Protein AF-A0A2G3DRX6-F1 (afdb_monomer)

Secondary structure (DSSP, 8-state):
-----------------------------------------------------SS-HHHHT--PPPP-SS----HHHHHHHHHHHSSPPTTSEEEGGGGGG-TTHHHHHIIIIISBTT---HHHHHHHHHTTTEE-HHHHHHHHHHHHS-----SS-EEGGG-B--SSEEEEEEEEEEE--SSSSEEEEEEEEEEE--TT-SS----SEEEEEEEEEEE-TT-TTTTEEEEEEEEEE---PPP---SEEEEEEEEEEEETTTTEEEEEEEEESSSTT-GGG--SEEEEE-TT-THHHHHHHHHHHHT--EEEEEEE--TT--SS-SEEEEEEEEEPP-

Foldseek 3Di:
DDDDDDDDDDDDDDDDDDDDDDDDDDDDDDDDDDDDDDDDDDPPPDPDDPPPDPDPLVVLVFDFFQDDQDDDQDPLLQLLVQLVQADDDPQQKDFLVCLQVDPCVLVSCCQREQQEPVGYADSQVVCVVVPVQKAFQRRSQQQVCLAAVDGDGDDTIHRSVNHDYDAWGKHFPDKDWPDDGSPDQKTKMWTWMATARDPDCPDDDHGLWIWGKIWIWGAARRRSSNRIYTGMIGIDTPRDWDAFPFDKFKKKFFFDDADLVQLKTKGAPIAGDDPSGHSSLEDRMAIERCVVPSCQVVVQVVCVVVVQGMKMFIFTRDPVAGTSHNYTYTDHIGRDDD

Sequence (338 aa):
MKKKMVAVLLLSSMVFAGCAKEEEAPAEVEPVVETTEDTKEEAKQEEEKEEEALFDYDALGVSPVEYGDEFEMGENLKAGLTNLIYPNYDDGKWDNSKLADDDSWKDSFISSYLQNSWFSFDYMNQVGENSDGIMSKEQVEYAQYSLTGTYIEFDDGVDLSQASSGFGIGEIDSYTVDKYDKEDDTVEITVKYSKYEEIAASEPGDPDHAFDVKVVLKKDPYSCFDGYNVVSLEKTETTKSLEADGKTHYVYGDILDYDLDKNYIQLEYPFGDDYTNGNAYFDHFLTIDCSDNPGLIDEAKALQESGVWQIKVGFKFDSSVKVPFETIKGISVEEADR

Nearest PDB structures (foldseek):
  4leh-assembly1_C  TM=5.604E-01  e=2.927E-01  [Clostridium] scindens ATCC 35704
  4l8p-assembly1_A  TM=5.701E-01  e=8.171E-01  Peptacetobacter hiranonis DSM 13275
  6iqt-assembly2_C  TM=4.030E-01  e=3.959E-01  Helicobacter pylori 26695

Structure (mmCIF, N/CA/C/O backbone):
data_AF-A0A2G3DRX6-F1
#
_entry.id   AF-A0A2G3DRX6-F1
#
loop_
_atom_site.group_PDB
_atom_site.id
_atom_site.type_symbol
_atom_site.label_atom_id
_atom_site.label_alt_id
_atom_site.label_comp_id
_atom_site.label_asym_id
_atom_site.label_entity_id
_atom_site.label_seq_id
_atom_site.pdbx_PDB_ins_code
_atom_site.Cartn_x
_atom_site.Cartn_y
_atom_site.Cartn_z
_atom_site.occupancy
_atom_site.B_iso_or_equiv
_atom_site.auth_seq_id
_atom_site.auth_comp_id
_atom_site.auth_asym_id
_atom_site.auth_atom_id
_atom_site.pdbx_PDB_model_num
ATOM 1 N N . MET A 1 1 ? -50.572 30.168 -4.197 1.00 35.72 1 MET A N 1
ATOM 2 C CA . MET A 1 1 ? -51.019 30.984 -5.357 1.00 35.72 1 MET A CA 1
ATOM 3 C C . MET A 1 1 ? -50.148 30.661 -6.572 1.00 35.72 1 MET A C 1
ATOM 5 O O . MET A 1 1 ? -49.004 30.305 -6.366 1.00 35.72 1 MET A O 1
ATOM 9 N N . LYS A 1 2 ? -50.687 30.828 -7.793 1.00 32.88 2 LYS A N 1
ATOM 10 C CA . LYS A 1 2 ? -49.996 30.902 -9.106 1.00 32.88 2 LYS A CA 1
ATOM 11 C C . LYS A 1 2 ? -48.969 29.807 -9.477 1.00 32.88 2 LYS A C 1
ATOM 13 O O . LYS A 1 2 ? -47.780 29.928 -9.221 1.00 32.88 2 LYS A O 1
ATOM 18 N N . LYS A 1 3 ? -49.446 28.841 -10.275 1.00 35.69 3 LYS A N 1
ATOM 19 C CA . LYS A 1 3 ? -48.648 28.124 -11.290 1.00 35.69 3 LYS A CA 1
ATOM 20 C C . LYS A 1 3 ? -47.997 29.111 -12.276 1.00 35.69 3 LYS A C 1
ATOM 22 O O . LYS A 1 3 ? -48.644 30.098 -12.635 1.00 35.69 3 LYS A O 1
ATOM 27 N N . LYS A 1 4 ? -46.861 28.730 -12.870 1.00 33.72 4 LYS A N 1
ATOM 28 C CA . LYS A 1 4 ? -46.635 28.875 -14.320 1.00 33.72 4 LYS A CA 1
ATOM 29 C C . LYS A 1 4 ? -45.980 27.610 -14.885 1.00 33.72 4 LYS A C 1
ATOM 31 O O . LYS A 1 4 ? -45.261 26.906 -14.193 1.00 33.72 4 LYS A O 1
ATOM 36 N N . MET A 1 5 ? -46.331 27.335 -16.132 1.00 35.84 5 MET A N 1
ATOM 37 C CA . MET A 1 5 ? -45.948 26.223 -17.006 1.00 35.84 5 MET A CA 1
ATOM 38 C C . MET A 1 5 ? -45.719 26.857 -18.400 1.00 35.84 5 MET A C 1
ATOM 40 O O . MET A 1 5 ? -45.988 28.054 -18.537 1.00 35.84 5 MET A O 1
ATOM 44 N N . VAL A 1 6 ? -45.371 26.050 -19.415 1.00 31.62 6 VAL A N 1
ATOM 45 C CA . VAL A 1 6 ? -45.248 26.371 -20.865 1.00 31.62 6 VAL A CA 1
ATOM 46 C C . VAL A 1 6 ? -43.832 26.799 -21.293 1.00 31.62 6 VAL A C 1
ATOM 48 O O . VAL A 1 6 ? -43.236 27.623 -20.612 1.00 31.62 6 VAL A O 1
ATOM 51 N N . ALA A 1 7 ? -43.269 26.372 -22.436 1.00 32.09 7 ALA A N 1
ATOM 52 C CA . ALA A 1 7 ? -43.378 25.125 -23.228 1.00 32.09 7 ALA A CA 1
ATOM 53 C C . ALA A 1 7 ? -42.327 25.151 -24.367 1.00 32.09 7 ALA A C 1
ATOM 55 O O . ALA A 1 7 ? -41.994 26.223 -24.857 1.00 32.09 7 ALA A O 1
ATOM 56 N N . VAL A 1 8 ? -41.891 23.958 -24.793 1.00 36.06 8 VAL A N 1
ATOM 57 C CA . VAL A 1 8 ? -41.539 23.512 -26.165 1.00 36.06 8 VAL A CA 1
ATOM 58 C C . VAL A 1 8 ? -41.249 24.566 -27.250 1.00 36.06 8 VAL A C 1
ATOM 60 O O . VAL A 1 8 ? -42.132 25.334 -27.629 1.00 36.06 8 VAL A O 1
ATOM 63 N N . LEU A 1 9 ? -40.114 24.395 -27.942 1.00 27.47 9 LEU A N 1
ATOM 64 C CA . LEU A 1 9 ? -40.037 24.646 -29.388 1.00 27.47 9 LEU A CA 1
ATOM 65 C C . LEU A 1 9 ? -39.120 23.624 -30.085 1.00 27.47 9 LEU A C 1
ATOM 67 O O . LEU A 1 9 ? -37.899 23.679 -29.991 1.00 27.47 9 LEU A O 1
ATOM 71 N N . LEU A 1 10 ? -39.754 22.673 -30.774 1.00 32.88 10 LEU A N 1
ATOM 72 C CA . LEU A 1 10 ? -39.154 21.824 -31.806 1.00 32.88 10 LEU A CA 1
ATOM 73 C C . LEU A 1 10 ? -39.050 22.626 -33.106 1.00 32.88 10 LEU A C 1
ATOM 75 O O . LEU A 1 10 ? -40.013 23.300 -33.471 1.00 32.88 10 LEU A O 1
ATOM 79 N N . LEU A 1 11 ? -37.969 22.458 -33.866 1.00 29.83 11 LEU A N 1
ATOM 80 C CA . LEU A 1 11 ? -37.984 22.722 -35.305 1.00 29.83 11 LEU A CA 1
ATOM 81 C C . LEU A 1 11 ? -37.041 21.761 -36.034 1.00 29.83 11 LEU A C 1
ATOM 83 O O . LEU A 1 11 ? -35.977 21.408 -35.534 1.00 29.83 11 LEU A O 1
ATOM 87 N N . SER A 1 12 ? -37.504 21.278 -37.184 1.00 32.28 12 SER A N 1
ATOM 88 C CA . SER A 1 12 ? -36.939 20.159 -37.935 1.00 32.28 12 SER A CA 1
ATOM 89 C C . SER A 1 12 ? -36.953 20.487 -39.427 1.00 32.28 12 SER A C 1
ATOM 91 O O . SER A 1 12 ? -37.955 20.997 -39.924 1.00 32.28 12 SER A O 1
ATOM 93 N N . SER A 1 13 ? -35.860 20.173 -40.123 1.00 31.89 13 SER A N 1
ATOM 94 C CA . SER A 1 13 ? -35.744 20.106 -41.591 1.00 31.89 13 SER A CA 1
ATOM 95 C C . SER A 1 13 ? -34.355 19.530 -41.909 1.00 31.89 13 SER A C 1
ATOM 97 O O . SER A 1 13 ? -33.357 20.187 -41.636 1.00 31.89 13 SER A O 1
ATOM 99 N N . MET A 1 14 ? -34.191 18.241 -42.211 1.00 31.41 14 MET A N 1
ATOM 100 C CA . MET A 1 14 ? -34.505 17.539 -43.469 1.00 31.41 14 MET A CA 1
ATOM 101 C C . MET A 1 14 ? -33.752 18.038 -44.718 1.00 31.41 14 MET A C 1
ATOM 103 O O . MET A 1 14 ? -34.142 19.023 -45.329 1.00 31.41 14 MET A O 1
ATOM 107 N N . VAL A 1 15 ? -32.750 17.231 -45.101 1.00 37.75 15 VAL A N 1
ATOM 108 C CA . VAL A 1 15 ? -32.492 16.667 -46.446 1.00 37.75 15 VAL A CA 1
ATOM 109 C C . VAL A 1 15 ? -32.398 17.620 -47.647 1.00 37.75 15 VAL A C 1
ATOM 111 O O . VAL A 1 15 ? -33.403 18.156 -48.089 1.00 37.75 15 VAL A O 1
ATOM 114 N N . PHE A 1 16 ? -31.243 17.590 -48.327 1.00 29.25 16 PHE A N 1
ATOM 115 C CA . PHE A 1 16 ? -31.196 17.279 -49.766 1.00 29.25 16 PHE A CA 1
ATOM 116 C C . PHE A 1 16 ? -29.935 16.477 -50.121 1.00 29.25 16 PHE A C 1
ATOM 118 O O . PHE A 1 16 ? -28.827 16.845 -49.745 1.00 29.25 16 PHE A O 1
ATOM 125 N N . ALA A 1 17 ? -30.126 15.375 -50.849 1.00 38.22 17 ALA A N 1
ATOM 126 C CA . ALA A 1 17 ? -29.061 14.641 -51.528 1.00 38.22 17 ALA A CA 1
ATOM 127 C C . ALA A 1 17 ? -28.921 15.147 -52.974 1.00 38.22 17 ALA A C 1
ATOM 129 O O . ALA A 1 17 ? -29.902 15.615 -53.556 1.00 38.22 17 ALA A O 1
ATOM 130 N N . GLY A 1 18 ? -27.735 15.005 -53.570 1.00 24.95 18 GLY A N 1
ATOM 131 C CA . GLY A 1 18 ? -27.493 15.362 -54.969 1.00 24.95 18 GLY A CA 1
ATOM 132 C C . GLY A 1 18 ? -26.234 14.702 -55.530 1.00 24.95 18 GLY A C 1
ATOM 133 O O . GLY A 1 18 ? -25.126 15.091 -55.180 1.00 24.95 18 GLY A O 1
ATOM 134 N N . CYS A 1 19 ? -26.419 13.724 -56.416 1.00 31.61 19 CYS A N 1
ATOM 135 C CA . CYS A 1 19 ? -25.373 13.156 -57.272 1.00 31.61 19 CYS A CA 1
ATOM 136 C C . CYS A 1 19 ? -25.677 13.465 -58.750 1.00 31.61 19 CYS A C 1
ATOM 138 O O . CYS A 1 19 ? -26.828 13.740 -59.089 1.00 31.61 19 CYS A O 1
ATOM 140 N N . ALA A 1 20 ? -24.659 13.289 -59.608 1.00 28.81 20 ALA A N 1
ATOM 141 C CA . ALA A 1 20 ? -24.641 13.519 -61.065 1.00 28.81 20 ALA A CA 1
ATOM 142 C C . ALA A 1 20 ? -24.540 15.011 -61.491 1.00 28.81 20 ALA A C 1
ATOM 144 O O . ALA A 1 20 ? -25.006 15.889 -60.773 1.00 28.81 20 ALA A O 1
ATOM 145 N N . LYS A 1 21 ? -23.924 15.368 -62.634 1.00 28.88 21 LYS A N 1
ATOM 146 C CA . LYS A 1 21 ? -23.447 14.550 -63.775 1.00 28.88 21 LYS A CA 1
ATOM 147 C C . LYS A 1 21 ? -22.253 15.211 -64.514 1.00 28.88 21 LYS A C 1
ATOM 149 O O . LYS A 1 21 ? -21.970 16.380 -64.288 1.00 28.88 21 LYS A O 1
ATOM 154 N N . GLU A 1 22 ? -21.595 14.443 -65.386 1.00 34.75 22 GLU A N 1
ATOM 155 C CA . GLU A 1 22 ? -20.528 14.816 -66.339 1.00 34.75 22 GLU A CA 1
ATOM 156 C C . GLU A 1 22 ? -20.933 15.888 -67.375 1.00 34.75 22 GLU A C 1
ATOM 158 O O . GLU A 1 22 ? -22.101 15.924 -67.765 1.00 34.75 22 GLU A O 1
ATOM 163 N N . GLU A 1 23 ? -19.947 16.605 -67.947 1.00 30.83 23 GLU A N 1
ATOM 164 C CA . GLU A 1 23 ? -19.959 16.977 -69.378 1.00 30.83 23 GLU A CA 1
ATOM 165 C C . GLU A 1 23 ? -18.533 17.137 -69.983 1.00 30.83 23 GLU A C 1
ATOM 167 O O . GLU A 1 23 ? -17.733 17.948 -69.529 1.00 30.83 23 GLU A O 1
ATOM 172 N N . GLU A 1 24 ? -18.268 16.274 -70.970 1.00 30.67 24 GLU A N 1
ATOM 173 C CA . GLU A 1 24 ? -17.341 16.218 -72.129 1.00 30.67 24 GLU A CA 1
ATOM 174 C C . GLU A 1 24 ? -16.020 17.028 -72.291 1.00 30.67 24 GLU A C 1
ATOM 176 O O . GLU A 1 24 ? -15.820 18.152 -71.839 1.00 30.67 24 GLU A O 1
ATOM 181 N N . ALA A 1 25 ? -15.112 16.400 -73.060 1.00 31.64 25 ALA A N 1
ATOM 182 C CA . ALA A 1 25 ? -13.803 16.889 -73.516 1.00 31.64 25 ALA A CA 1
ATOM 183 C C . ALA A 1 25 ? -13.865 17.618 -74.884 1.00 31.64 25 ALA A C 1
ATOM 185 O O . ALA A 1 25 ? -14.941 17.813 -75.450 1.00 31.64 25 ALA A O 1
ATOM 186 N N . PRO A 1 26 ? -12.705 17.969 -75.477 1.00 34.72 26 PRO A N 1
ATOM 187 C CA . PRO A 1 26 ? -12.355 17.242 -76.708 1.00 34.72 26 PRO A CA 1
ATOM 188 C C . PRO A 1 26 ? -10.882 16.788 -76.815 1.00 34.72 26 PRO A C 1
ATOM 190 O O . PRO A 1 26 ? -10.005 17.245 -76.086 1.00 34.72 26 PRO A O 1
ATOM 193 N N . ALA A 1 27 ? -10.648 15.873 -77.763 1.00 32.28 27 ALA A N 1
ATOM 194 C CA . ALA A 1 27 ? -9.356 15.302 -78.174 1.00 32.28 27 ALA A CA 1
ATOM 195 C C . ALA A 1 27 ? -8.487 16.326 -78.974 1.00 32.28 27 ALA A C 1
ATOM 197 O O . ALA A 1 27 ? -8.899 17.470 -79.144 1.00 32.28 27 ALA A O 1
ATOM 198 N N . GLU A 1 28 ? -7.286 16.046 -79.503 1.00 27.88 28 GLU A N 1
ATOM 199 C CA . GLU A 1 28 ? -6.642 14.784 -79.918 1.00 27.88 28 GLU A CA 1
ATOM 200 C C . GLU A 1 28 ? -5.119 15.001 -80.142 1.00 27.88 28 GLU A C 1
ATOM 202 O O . GLU A 1 28 ? -4.682 16.151 -80.202 1.00 27.88 28 GLU A O 1
ATOM 207 N N . VAL A 1 29 ? -4.362 13.903 -80.333 1.00 32.59 29 VAL A N 1
ATOM 208 C CA . VAL A 1 29 ? -3.133 13.703 -81.160 1.00 32.59 29 VAL A CA 1
ATOM 209 C C . VAL A 1 29 ? -2.062 12.873 -80.423 1.00 32.59 29 VAL A C 1
ATOM 211 O O . VAL A 1 29 ? -1.343 13.375 -79.563 1.00 32.59 29 VAL A O 1
ATOM 214 N N . GLU A 1 30 ? -1.914 11.605 -80.829 1.00 31.86 30 GLU A N 1
ATOM 215 C CA . GLU A 1 30 ? -0.727 10.762 -80.574 1.00 31.86 30 GLU A CA 1
ATOM 216 C C . GLU 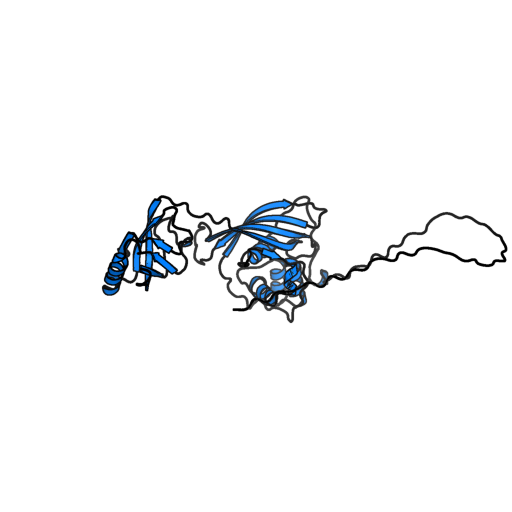A 1 30 ? 0.338 10.948 -81.688 1.00 31.86 30 GLU A C 1
ATOM 218 O O . GLU A 1 30 ? 0.040 11.584 -82.708 1.00 31.86 30 GLU A O 1
ATOM 223 N N . PRO A 1 31 ? 1.571 10.403 -81.548 1.00 38.50 31 PRO A N 1
ATOM 224 C CA . PRO A 1 31 ? 1.803 9.003 -81.966 1.00 38.50 31 PRO A CA 1
ATOM 225 C C . PRO A 1 31 ? 2.849 8.192 -81.145 1.00 38.50 31 PRO A C 1
ATOM 227 O O . PRO A 1 31 ? 4.004 8.586 -81.019 1.00 38.50 31 PRO A O 1
ATOM 230 N N . VAL A 1 32 ? 2.455 7.011 -80.644 1.00 30.09 32 VAL A N 1
ATOM 231 C CA . VAL A 1 32 ? 2.871 5.655 -81.118 1.00 30.09 32 VAL A CA 1
ATOM 232 C C . VAL A 1 32 ? 4.179 5.577 -81.957 1.00 30.09 32 VAL A C 1
ATOM 234 O O . VAL A 1 32 ? 4.255 6.241 -82.987 1.00 30.09 32 VAL A O 1
ATOM 237 N N . VAL A 1 33 ? 5.214 4.747 -81.698 1.00 29.59 33 VAL A N 1
ATOM 238 C CA . VAL A 1 33 ? 5.505 3.644 -80.730 1.00 29.59 33 VAL A CA 1
ATOM 239 C C . VAL A 1 33 ? 7.016 3.634 -80.379 1.00 29.59 33 VAL A C 1
ATOM 241 O O . VAL A 1 33 ? 7.799 4.024 -81.239 1.00 29.59 33 VAL A O 1
ATOM 244 N N . GLU A 1 34 ? 7.437 3.016 -79.257 1.00 26.86 34 GLU A N 1
ATOM 245 C CA . GLU A 1 34 ? 8.269 1.779 -79.296 1.00 26.86 34 GLU A CA 1
ATOM 246 C C . GLU A 1 34 ? 8.299 1.014 -77.952 1.00 26.86 34 GLU A C 1
ATOM 248 O O . GLU A 1 34 ? 8.179 1.598 -76.878 1.00 26.86 34 GLU A O 1
ATOM 253 N N . THR A 1 35 ? 8.406 -0.316 -78.026 1.00 30.94 35 THR A N 1
ATOM 254 C CA . THR A 1 35 ? 8.289 -1.268 -76.905 1.00 30.94 35 THR A CA 1
ATOM 255 C C . THR A 1 35 ? 9.626 -1.889 -76.510 1.00 30.94 35 THR A C 1
ATOM 257 O O . THR A 1 35 ? 10.292 -2.457 -77.373 1.00 30.94 35 THR A O 1
ATOM 260 N N . THR A 1 36 ? 9.893 -1.991 -75.207 1.00 27.44 36 THR A N 1
ATOM 261 C CA . THR A 1 36 ? 10.605 -3.139 -74.611 1.00 27.44 36 THR A CA 1
ATOM 262 C C . THR A 1 36 ? 10.051 -3.409 -73.217 1.00 27.44 36 THR A C 1
ATOM 264 O O . THR A 1 36 ? 10.076 -2.527 -72.363 1.00 27.44 36 THR A O 1
ATOM 267 N N . GLU A 1 37 ? 9.548 -4.623 -72.998 1.00 30.47 37 GLU A N 1
ATOM 268 C CA . GLU A 1 37 ? 9.290 -5.158 -71.660 1.00 30.47 37 GLU A CA 1
ATOM 269 C C . GLU A 1 37 ? 10.630 -5.457 -70.977 1.00 30.47 37 GLU A C 1
ATOM 271 O O . GLU A 1 37 ? 11.472 -6.107 -71.592 1.00 30.47 37 GLU A O 1
ATOM 276 N N . ASP A 1 38 ? 10.798 -5.080 -69.706 1.00 30.42 38 ASP A N 1
ATOM 277 C CA . ASP A 1 38 ? 11.602 -5.898 -68.794 1.00 30.42 38 ASP A CA 1
ATOM 278 C C . ASP A 1 38 ? 11.152 -5.762 -67.325 1.00 30.42 38 ASP A C 1
ATOM 280 O O . ASP A 1 38 ? 11.384 -4.773 -66.640 1.00 30.42 38 ASP A O 1
ATOM 284 N N . THR A 1 39 ? 10.418 -6.788 -66.901 1.00 29.11 39 THR A N 1
ATOM 285 C CA . THR A 1 39 ? 10.537 -7.526 -65.634 1.00 29.11 39 THR A CA 1
ATOM 286 C C . THR A 1 39 ? 10.859 -6.789 -64.312 1.00 29.11 39 THR A C 1
ATOM 288 O O . THR A 1 39 ? 11.994 -6.421 -64.050 1.00 29.11 39 THR A O 1
ATOM 291 N N . LYS A 1 40 ? 9.854 -6.767 -63.415 1.00 35.12 40 LYS A N 1
ATOM 292 C CA . LYS A 1 40 ? 9.914 -6.785 -61.928 1.00 35.12 40 LYS A CA 1
ATOM 293 C C . LYS A 1 40 ? 11.243 -6.409 -61.230 1.00 35.12 40 LYS A C 1
ATOM 295 O O . LYS A 1 40 ? 12.136 -7.244 -61.161 1.00 35.12 40 LYS A O 1
ATOM 300 N N . GLU A 1 41 ? 11.223 -5.310 -60.476 1.00 32.78 41 GLU A N 1
ATOM 301 C CA . GLU A 1 41 ? 11.320 -5.289 -58.997 1.00 32.78 41 GLU A CA 1
ATOM 302 C C . GLU A 1 41 ? 11.291 -3.829 -58.514 1.00 32.78 41 GLU A C 1
ATOM 304 O O . GLU A 1 41 ? 12.299 -3.134 -58.562 1.00 32.78 41 GLU A O 1
ATOM 309 N N . GLU A 1 42 ? 10.140 -3.356 -58.025 1.00 32.09 42 GLU A N 1
ATOM 310 C CA . GLU A 1 42 ? 10.099 -2.142 -57.202 1.00 32.09 42 GLU A CA 1
ATOM 311 C C . GLU A 1 42 ? 9.912 -2.564 -55.749 1.00 32.09 42 GLU A C 1
ATOM 313 O O . GLU A 1 42 ? 8.833 -2.986 -55.324 1.00 32.09 42 GLU A O 1
ATOM 318 N N . ALA A 1 43 ? 11.015 -2.498 -55.003 1.00 32.28 43 ALA A N 1
ATOM 319 C CA . ALA A 1 43 ? 11.007 -2.665 -53.565 1.00 32.28 43 ALA A CA 1
ATOM 320 C C . ALA A 1 43 ? 10.142 -1.563 -52.949 1.00 32.28 43 ALA A C 1
ATOM 322 O O . ALA A 1 43 ? 10.413 -0.372 -53.110 1.00 32.28 43 ALA A O 1
ATOM 323 N N . LYS A 1 44 ? 9.102 -1.972 -52.223 1.00 32.00 44 LYS A N 1
ATOM 324 C CA . LYS A 1 44 ? 8.317 -1.070 -51.390 1.00 32.00 44 LYS A CA 1
ATOM 325 C C . LYS A 1 44 ? 9.174 -0.718 -50.174 1.00 32.00 44 LYS A C 1
ATOM 327 O O . LYS A 1 44 ? 9.139 -1.415 -49.166 1.00 32.00 44 LYS A O 1
ATOM 332 N N . GLN A 1 45 ? 10.002 0.312 -50.318 1.00 30.23 45 GLN A N 1
ATOM 333 C CA . GLN A 1 45 ? 10.785 0.866 -49.223 1.00 30.23 45 GLN A CA 1
ATOM 334 C C . GLN A 1 45 ? 9.820 1.657 -48.332 1.00 30.23 45 GLN A C 1
ATOM 336 O O . GLN A 1 45 ? 9.568 2.839 -48.552 1.00 30.23 45 GLN A O 1
ATOM 341 N N . GLU A 1 46 ? 9.191 0.958 -47.389 1.00 34.97 46 GLU A N 1
ATOM 342 C CA . GLU A 1 46 ? 8.551 1.609 -46.253 1.00 34.97 46 GLU A CA 1
ATOM 343 C C . GLU A 1 46 ? 9.679 2.176 -45.390 1.00 34.97 46 GLU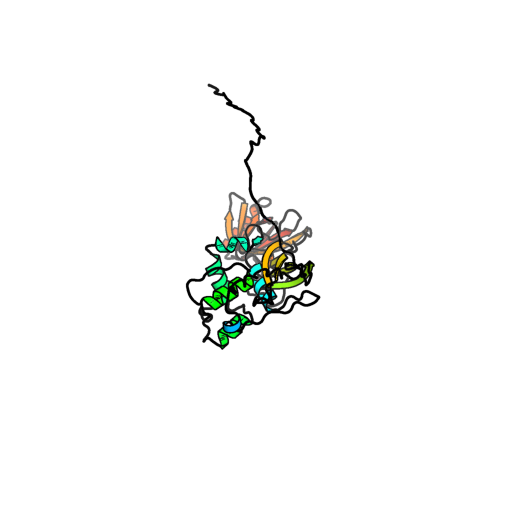 A C 1
ATOM 345 O O . GLU A 1 46 ? 10.518 1.435 -44.886 1.00 34.97 46 GLU A O 1
ATOM 350 N N . GLU A 1 47 ? 9.750 3.507 -45.313 1.00 36.19 47 GLU A N 1
ATOM 351 C CA . GLU A 1 47 ? 10.611 4.189 -44.354 1.00 36.19 47 GLU A CA 1
ATOM 352 C C . GLU A 1 47 ? 10.087 3.858 -42.954 1.00 36.19 47 GLU A C 1
ATOM 354 O O . GLU A 1 47 ? 9.117 4.457 -42.482 1.00 36.19 47 GLU A O 1
ATOM 359 N N . GLU A 1 48 ? 10.725 2.889 -42.296 1.00 40.00 48 GLU A N 1
ATOM 360 C CA . GLU A 1 48 ? 10.708 2.804 -40.842 1.00 40.00 48 GLU A CA 1
ATOM 361 C C . GLU A 1 48 ? 11.207 4.153 -40.320 1.00 40.00 48 GLU A C 1
ATOM 363 O O . GLU A 1 48 ? 12.378 4.510 -40.465 1.00 40.00 48 GLU A O 1
ATOM 368 N N . LYS A 1 49 ? 10.295 4.940 -39.745 1.00 39.41 49 LYS A N 1
ATOM 369 C CA . LYS A 1 49 ? 10.709 5.988 -38.825 1.00 39.41 49 LYS A CA 1
ATOM 370 C C . LYS A 1 49 ? 11.337 5.279 -37.635 1.00 39.41 49 LYS A C 1
ATOM 372 O O . LYS A 1 49 ? 10.608 4.651 -36.873 1.00 39.41 49 LYS A O 1
ATOM 377 N N . GLU A 1 50 ? 12.647 5.422 -37.471 1.00 44.22 50 GLU A N 1
ATOM 378 C CA . GLU A 1 50 ? 13.257 5.280 -36.153 1.00 44.22 50 GLU A CA 1
ATOM 379 C C . GLU A 1 50 ? 12.506 6.233 -35.214 1.00 44.22 50 GLU A C 1
ATOM 381 O O . GLU A 1 50 ? 12.498 7.453 -35.402 1.00 44.22 50 GLU A O 1
ATOM 386 N N . GLU A 1 51 ? 11.774 5.654 -34.268 1.00 54.94 51 GLU A N 1
ATOM 387 C CA . GLU A 1 51 ? 11.178 6.384 -33.162 1.00 54.94 51 GLU A CA 1
ATOM 388 C C . GLU A 1 51 ? 12.341 6.774 -32.244 1.00 54.94 51 GLU A C 1
ATOM 390 O O . GLU A 1 51 ? 13.049 5.900 -31.743 1.00 54.94 51 GLU A O 1
ATOM 395 N N . GLU A 1 52 ? 12.620 8.078 -32.117 1.00 74.62 52 GLU A N 1
ATOM 396 C CA . GLU A 1 52 ? 13.728 8.555 -31.282 1.00 74.62 52 GLU A CA 1
ATOM 397 C C . GLU A 1 52 ? 13.518 8.047 -29.848 1.00 74.62 52 GLU A C 1
ATOM 399 O O . GLU A 1 52 ? 12.473 8.294 -29.242 1.00 74.62 52 GLU A O 1
ATOM 404 N N . ALA A 1 53 ? 14.497 7.299 -29.329 1.00 84.19 53 ALA A N 1
ATOM 405 C CA . ALA A 1 53 ? 14.419 6.721 -27.995 1.00 84.19 53 ALA A CA 1
ATOM 406 C C . ALA A 1 53 ? 14.235 7.827 -26.946 1.00 84.19 53 ALA A C 1
ATOM 408 O O . ALA A 1 53 ? 14.915 8.852 -26.986 1.00 84.19 53 ALA A O 1
ATOM 409 N N . LEU A 1 54 ? 13.321 7.600 -25.998 1.00 92.50 54 LEU A N 1
ATOM 410 C CA . LEU A 1 54 ? 12.952 8.588 -24.980 1.00 92.50 54 LEU A CA 1
ATOM 411 C C . LEU A 1 54 ? 14.121 8.960 -24.047 1.00 92.50 54 LEU A C 1
ATOM 413 O O . LEU A 1 54 ? 14.156 10.075 -23.536 1.00 92.50 54 LEU A O 1
ATOM 417 N N . PHE A 1 55 ? 15.071 8.040 -23.861 1.00 95.81 55 PHE A N 1
ATOM 418 C CA . PHE A 1 55 ? 16.264 8.201 -23.031 1.00 95.81 55 PHE A CA 1
ATOM 419 C C . PHE A 1 55 ? 17.503 7.622 -23.728 1.00 95.81 55 PHE A C 1
ATOM 421 O O . PHE A 1 55 ? 17.395 6.674 -24.514 1.00 95.81 55 PHE A O 1
ATOM 428 N N . ASP A 1 56 ? 18.691 8.127 -23.385 1.00 95.31 56 ASP A N 1
ATOM 429 C CA . ASP A 1 56 ? 19.964 7.483 -23.734 1.00 95.31 56 ASP A CA 1
ATOM 430 C C . ASP A 1 56 ? 20.243 6.331 -22.749 1.00 95.31 56 ASP A C 1
ATOM 432 O O . ASP A 1 56 ? 20.950 6.475 -21.749 1.00 95.31 56 ASP A O 1
ATOM 436 N N . TYR A 1 57 ? 19.632 5.172 -23.008 1.00 95.44 57 TYR A N 1
ATOM 437 C CA . TYR A 1 57 ? 19.748 3.992 -22.144 1.00 95.44 57 TYR A CA 1
ATOM 438 C C . TYR A 1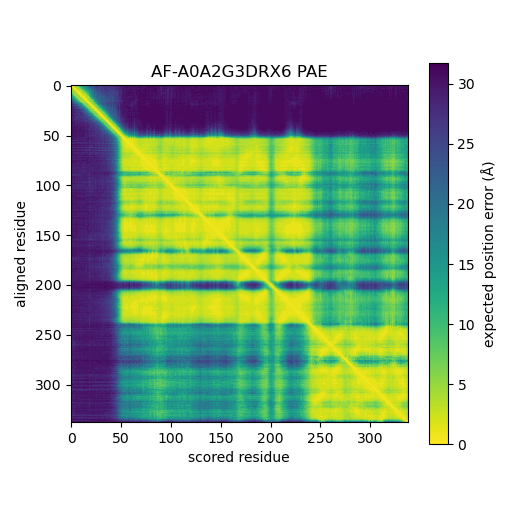 57 ? 21.200 3.514 -21.962 1.00 95.44 57 TYR A C 1
ATOM 440 O O . TYR A 1 57 ? 21.554 3.072 -20.869 1.00 95.44 57 TYR A O 1
ATOM 448 N N . ASP A 1 58 ? 22.058 3.668 -22.978 1.00 93.81 58 ASP A N 1
ATOM 449 C CA . ASP A 1 58 ? 23.486 3.338 -22.885 1.00 93.81 58 ASP A CA 1
ATOM 450 C C . ASP A 1 58 ? 24.202 4.277 -21.896 1.00 93.81 58 ASP A C 1
ATOM 452 O O . ASP A 1 58 ? 24.976 3.815 -21.051 1.00 93.81 58 ASP A O 1
ATOM 456 N N . ALA A 1 59 ? 23.925 5.587 -21.944 1.00 93.38 59 ALA A N 1
ATOM 457 C CA . ALA A 1 59 ? 24.462 6.560 -20.988 1.00 93.38 59 ALA A CA 1
ATOM 458 C C . ALA A 1 59 ? 23.909 6.371 -19.565 1.00 93.38 59 ALA A C 1
ATOM 460 O O . ALA A 1 59 ? 24.636 6.585 -18.590 1.00 93.38 59 ALA A O 1
ATOM 461 N N . LEU A 1 60 ? 22.656 5.926 -19.436 1.00 94.06 60 LEU A N 1
ATOM 462 C CA . LEU A 1 60 ? 22.041 5.555 -18.159 1.00 94.06 60 LEU A CA 1
ATOM 463 C C . LEU A 1 60 ? 22.548 4.207 -17.614 1.00 94.06 60 LEU A C 1
ATOM 465 O O . LEU A 1 60 ? 22.296 3.906 -16.448 1.00 94.06 60 LEU A O 1
ATOM 469 N N . GLY A 1 61 ? 23.278 3.413 -18.407 1.00 93.06 61 GLY A N 1
ATOM 470 C CA . GLY A 1 61 ? 23.804 2.101 -18.012 1.00 93.06 61 GLY A CA 1
ATOM 471 C C . GLY A 1 61 ? 22.754 0.985 -17.994 1.00 93.06 61 GLY A C 1
ATOM 472 O O . GLY A 1 61 ? 22.913 0.008 -17.262 1.00 93.06 61 GLY A O 1
ATOM 473 N N . VAL A 1 62 ? 21.686 1.139 -18.774 1.00 94.94 62 VAL A N 1
ATOM 474 C CA . VAL A 1 62 ? 20.508 0.267 -18.824 1.00 94.94 62 VAL A CA 1
ATOM 475 C C . VAL A 1 62 ? 20.625 -0.683 -20.014 1.00 94.94 62 VAL A C 1
ATOM 477 O O . VAL A 1 62 ? 20.936 -0.273 -21.127 1.00 94.94 62 VAL A O 1
ATOM 480 N N . SER A 1 63 ? 20.367 -1.971 -19.794 1.00 94.50 63 SER A N 1
ATOM 481 C CA . SER A 1 63 ? 20.324 -2.990 -20.851 1.00 94.50 63 SER A CA 1
ATOM 482 C C . SER A 1 63 ? 18.920 -3.587 -20.950 1.00 94.50 63 SER A C 1
ATOM 484 O O . SER A 1 63 ? 18.282 -3.750 -19.910 1.00 94.50 63 SER A O 1
ATOM 486 N N . PRO A 1 64 ? 18.437 -3.932 -22.157 1.00 96.12 64 PRO A N 1
ATOM 487 C CA . PRO A 1 64 ? 17.092 -4.460 -22.327 1.00 96.12 64 PRO A CA 1
ATOM 488 C C . PRO A 1 64 ? 16.941 -5.852 -21.697 1.00 96.12 64 PRO A C 1
ATOM 490 O O . PRO A 1 64 ? 17.811 -6.713 -21.842 1.00 96.12 64 PRO A O 1
ATOM 493 N N . VAL A 1 65 ? 15.809 -6.076 -21.034 1.00 95.25 65 VAL A N 1
ATOM 494 C CA . VAL A 1 65 ? 15.392 -7.362 -20.465 1.00 95.25 65 VAL A CA 1
ATOM 495 C C . VAL A 1 65 ? 14.858 -8.287 -21.565 1.00 95.25 65 VAL A C 1
ATOM 497 O O . VAL A 1 65 ? 14.053 -7.880 -22.402 1.00 95.25 65 VAL A O 1
ATOM 500 N N . GLU A 1 66 ? 15.274 -9.557 -21.545 1.00 94.81 66 GLU A N 1
ATOM 501 C CA . GLU A 1 66 ? 14.683 -10.618 -22.371 1.00 94.81 66 GLU A CA 1
ATOM 502 C C . GLU A 1 66 ? 13.542 -11.312 -21.606 1.00 94.81 66 GLU A C 1
ATOM 504 O O . GLU A 1 66 ? 13.738 -11.802 -20.494 1.00 94.81 66 GLU A O 1
ATOM 509 N N . TYR A 1 67 ? 12.348 -11.389 -22.203 1.00 95.75 67 TYR A N 1
ATOM 510 C CA . TYR A 1 67 ? 11.189 -12.038 -21.581 1.00 95.75 67 TYR A CA 1
ATOM 511 C C . TYR A 1 67 ? 11.215 -13.565 -21.744 1.00 95.75 67 TYR A C 1
ATOM 513 O O . TYR A 1 67 ? 11.409 -14.088 -22.845 1.00 95.75 67 TYR A O 1
ATOM 521 N N . GLY A 1 68 ? 10.969 -14.284 -20.646 1.00 94.19 68 GLY A N 1
ATOM 522 C CA . GLY A 1 68 ? 10.862 -15.744 -20.630 1.00 94.19 68 GLY A CA 1
ATOM 523 C C . GLY A 1 68 ? 9.535 -16.282 -21.184 1.00 94.19 68 GLY A C 1
ATOM 524 O O . GLY A 1 68 ? 8.606 -15.538 -21.497 1.00 94.19 68 GLY A O 1
ATOM 525 N N . ASP A 1 69 ? 9.421 -17.611 -21.262 1.00 95.75 69 ASP A N 1
ATOM 526 C CA . ASP A 1 69 ? 8.153 -18.287 -21.589 1.00 95.75 69 ASP A CA 1
ATOM 527 C C . ASP A 1 69 ? 7.121 -18.220 -20.434 1.00 95.75 69 ASP A C 1
ATOM 529 O O . ASP A 1 69 ? 5.939 -18.477 -20.655 1.00 95.75 69 ASP A O 1
ATOM 533 N N . GLU A 1 70 ? 7.544 -17.835 -19.224 1.00 96.19 70 GLU A N 1
ATOM 534 C CA . GLU A 1 70 ? 6.705 -17.608 -18.037 1.00 96.19 70 GLU A CA 1
ATOM 535 C C . GLU A 1 70 ? 7.016 -16.221 -17.433 1.00 96.19 70 GLU A C 1
ATOM 537 O O . GLU A 1 70 ? 8.120 -15.700 -17.606 1.00 96.19 70 GLU A O 1
ATOM 542 N N . PHE A 1 71 ? 6.044 -15.613 -16.740 1.00 97.38 71 PHE A N 1
ATOM 543 C CA . PHE A 1 71 ? 6.253 -14.373 -15.983 1.00 97.38 71 PHE A CA 1
ATOM 544 C C . PHE A 1 71 ? 6.803 -14.685 -14.590 1.00 97.38 71 PHE A C 1
ATOM 546 O O . PHE A 1 71 ? 6.172 -15.418 -13.827 1.00 97.38 71 PHE A O 1
ATOM 553 N N . GLU A 1 72 ? 7.916 -14.049 -14.235 1.00 95.81 72 GLU A N 1
ATOM 554 C CA . GLU A 1 72 ? 8.467 -14.035 -12.882 1.00 95.81 72 GLU A CA 1
ATOM 555 C C . GLU A 1 72 ? 8.552 -12.581 -12.396 1.00 95.81 72 GLU A C 1
ATOM 557 O O . GLU A 1 72 ? 9.146 -11.730 -13.056 1.00 95.81 72 GLU A O 1
ATOM 562 N N . MET A 1 73 ? 7.954 -12.285 -11.239 1.00 97.44 73 MET A N 1
ATOM 563 C CA . MET A 1 73 ? 8.118 -10.989 -10.577 1.00 97.44 73 MET A CA 1
ATOM 564 C C . MET A 1 73 ? 9.454 -10.966 -9.829 1.00 97.44 73 MET A C 1
ATOM 566 O O . MET A 1 73 ? 9.602 -11.658 -8.819 1.00 97.44 73 MET A O 1
ATOM 570 N N . GLY A 1 74 ? 10.406 -10.177 -10.329 1.00 97.44 74 GLY A N 1
ATOM 571 C CA . GLY A 1 74 ? 11.684 -9.926 -9.666 1.00 97.44 74 GLY A CA 1
ATOM 572 C C . GLY A 1 74 ? 11.561 -8.989 -8.461 1.00 97.44 74 GLY A C 1
ATOM 573 O O . GLY A 1 74 ? 10.489 -8.460 -8.149 1.00 97.44 74 GLY A O 1
ATOM 574 N N . GLU A 1 75 ? 12.675 -8.801 -7.751 1.00 97.06 75 GLU A N 1
ATOM 575 C CA . GLU A 1 75 ? 12.701 -8.003 -6.520 1.00 97.06 75 GLU A CA 1
ATOM 576 C C . GLU A 1 75 ? 12.520 -6.500 -6.784 1.00 97.06 75 GLU A C 1
ATOM 578 O O . GLU A 1 75 ? 11.920 -5.820 -5.952 1.00 97.06 75 GLU A O 1
ATOM 583 N N . ASN A 1 76 ? 12.950 -5.968 -7.938 1.00 97.81 76 ASN A N 1
ATOM 584 C CA . ASN A 1 76 ? 12.779 -4.543 -8.246 1.00 97.81 76 ASN A CA 1
ATOM 585 C C . ASN A 1 76 ? 11.299 -4.219 -8.467 1.00 97.81 76 ASN A C 1
ATOM 587 O O . ASN A 1 76 ? 10.760 -3.310 -7.834 1.00 97.81 76 ASN A O 1
ATOM 591 N N . LEU A 1 77 ? 10.613 -5.003 -9.303 1.00 98.25 77 LEU A N 1
ATOM 592 C CA . LEU A 1 77 ? 9.176 -4.891 -9.538 1.00 98.25 77 LEU A CA 1
ATOM 593 C C . LEU A 1 77 ? 8.379 -5.186 -8.263 1.00 98.25 77 LEU A C 1
ATOM 595 O O . LEU A 1 77 ? 7.445 -4.444 -7.958 1.00 98.25 77 LEU A O 1
ATOM 599 N N . LYS A 1 78 ? 8.761 -6.207 -7.480 1.00 97.38 78 LYS A N 1
ATOM 600 C CA . LYS A 1 78 ? 8.135 -6.490 -6.178 1.00 97.38 78 LYS A CA 1
ATOM 601 C C . LYS A 1 78 ? 8.254 -5.290 -5.240 1.00 97.38 78 LYS A C 1
ATOM 603 O O . LYS A 1 78 ? 7.251 -4.890 -4.652 1.00 97.38 78 LYS A O 1
ATOM 608 N N . ALA A 1 79 ? 9.436 -4.693 -5.108 1.00 94.25 79 ALA A N 1
ATOM 609 C CA . ALA A 1 79 ? 9.646 -3.528 -4.255 1.00 94.25 79 ALA A CA 1
ATOM 610 C C . ALA A 1 79 ? 8.841 -2.318 -4.763 1.00 94.25 79 ALA A C 1
ATOM 612 O O . ALA A 1 79 ? 8.137 -1.673 -3.982 1.00 94.25 79 ALA A O 1
ATOM 613 N N . GLY A 1 80 ? 8.890 -2.035 -6.070 1.00 95.81 80 GLY A N 1
ATOM 614 C CA . GLY A 1 80 ? 8.143 -0.943 -6.701 1.00 95.81 80 GLY A CA 1
ATOM 615 C C . GLY A 1 80 ? 6.634 -1.068 -6.483 1.00 95.81 80 GLY A C 1
ATOM 616 O O . GLY A 1 80 ? 5.993 -0.123 -6.026 1.00 95.81 80 GLY A O 1
ATOM 617 N N . LEU A 1 81 ? 6.075 -2.262 -6.706 1.00 96.88 81 LEU A N 1
ATOM 618 C CA . LEU A 1 81 ? 4.678 -2.568 -6.394 1.00 96.88 81 LEU A CA 1
ATOM 619 C C . LEU A 1 81 ? 4.390 -2.491 -4.893 1.00 96.88 81 LEU A C 1
ATOM 621 O O . LEU A 1 81 ? 3.326 -2.012 -4.521 1.00 96.88 81 LEU A O 1
ATOM 625 N N . THR A 1 82 ? 5.312 -2.905 -4.021 1.00 93.88 82 THR A N 1
ATOM 626 C CA . THR A 1 82 ? 5.092 -2.864 -2.565 1.00 93.88 82 THR A CA 1
ATOM 627 C C . THR A 1 82 ? 4.842 -1.437 -2.077 1.00 93.88 82 THR A C 1
ATOM 629 O O . THR A 1 82 ? 3.897 -1.209 -1.318 1.00 93.88 82 THR A O 1
ATOM 632 N N . ASN A 1 83 ? 5.622 -0.472 -2.577 1.00 91.62 83 ASN A N 1
ATOM 633 C CA . ASN A 1 83 ? 5.417 0.950 -2.302 1.00 91.62 83 ASN A CA 1
ATOM 634 C C . ASN A 1 83 ? 4.204 1.535 -3.033 1.00 91.62 83 ASN A C 1
ATOM 636 O O . ASN A 1 83 ? 3.495 2.349 -2.450 1.00 91.62 83 ASN A O 1
ATOM 640 N N . LEU A 1 84 ? 3.924 1.133 -4.277 1.00 93.81 84 LEU A N 1
ATOM 641 C CA . LEU A 1 84 ? 2.783 1.666 -5.035 1.00 93.81 84 LEU A CA 1
ATOM 642 C C . LEU A 1 84 ? 1.438 1.169 -4.488 1.00 93.81 84 LEU A C 1
ATOM 644 O O . LEU A 1 84 ? 0.430 1.862 -4.559 1.00 93.81 84 LEU A O 1
ATOM 648 N N . ILE A 1 85 ? 1.419 -0.024 -3.898 1.00 94.38 85 ILE A N 1
ATOM 649 C CA . ILE A 1 85 ? 0.239 -0.603 -3.258 1.00 94.38 85 ILE A CA 1
ATOM 650 C C . ILE A 1 85 ? 0.032 -0.039 -1.841 1.00 94.38 85 ILE A C 1
ATOM 652 O O . ILE A 1 85 ? -1.077 -0.141 -1.322 1.00 94.38 85 ILE A O 1
ATOM 656 N N . TYR A 1 86 ? 1.021 0.601 -1.210 1.00 89.62 86 TYR A N 1
ATOM 657 C CA . TYR A 1 86 ? 0.885 1.052 0.181 1.00 89.62 86 TYR A CA 1
ATOM 658 C C . TYR A 1 86 ? -0.160 2.176 0.405 1.00 89.62 86 TYR A C 1
ATOM 660 O O . TYR A 1 86 ? -1.005 2.020 1.293 1.00 89.62 86 TYR A O 1
ATOM 668 N N . PRO A 1 87 ? -0.196 3.281 -0.377 1.00 84.69 87 PRO A N 1
ATOM 669 C CA . PRO A 1 87 ? -1.119 4.395 -0.143 1.00 84.69 87 PRO A CA 1
ATOM 670 C C . PRO A 1 87 ? -2.594 4.006 -0.269 1.00 84.69 87 PRO A C 1
ATOM 672 O O . PRO A 1 87 ? -2.978 3.236 -1.152 1.00 84.69 87 PRO A O 1
ATOM 675 N N . ASN A 1 88 ? -3.454 4.578 0.572 1.00 76.56 88 ASN A N 1
ATOM 676 C CA . ASN A 1 88 ? -4.902 4.439 0.421 1.00 76.56 88 ASN A CA 1
ATOM 677 C C . ASN A 1 88 ? -5.399 5.358 -0.708 1.00 76.56 88 ASN A C 1
ATOM 679 O O . ASN A 1 88 ? -5.255 6.574 -0.624 1.00 76.56 88 ASN A O 1
ATOM 683 N N . TYR A 1 89 ? -5.998 4.768 -1.745 1.00 80.12 89 TYR A N 1
ATOM 684 C CA . TYR A 1 89 ? -6.671 5.485 -2.831 1.00 80.12 89 TYR A CA 1
ATOM 685 C C . TYR A 1 89 ? -8.177 5.552 -2.547 1.00 80.12 89 TYR A C 1
ATOM 687 O O . TYR A 1 89 ? -8.757 4.533 -2.171 1.00 80.12 89 TYR A O 1
ATOM 695 N N . ASP A 1 90 ? -8.814 6.710 -2.759 1.00 75.88 90 ASP A N 1
ATOM 696 C CA . ASP A 1 90 ? -10.222 6.976 -2.386 1.00 75.88 90 ASP A CA 1
ATOM 697 C C . ASP A 1 90 ? -11.242 5.961 -2.945 1.00 75.88 90 ASP A C 1
ATOM 699 O O . ASP A 1 90 ? -12.266 5.693 -2.316 1.00 75.88 90 ASP A O 1
ATOM 703 N N . ASP A 1 91 ? -10.983 5.397 -4.128 1.00 8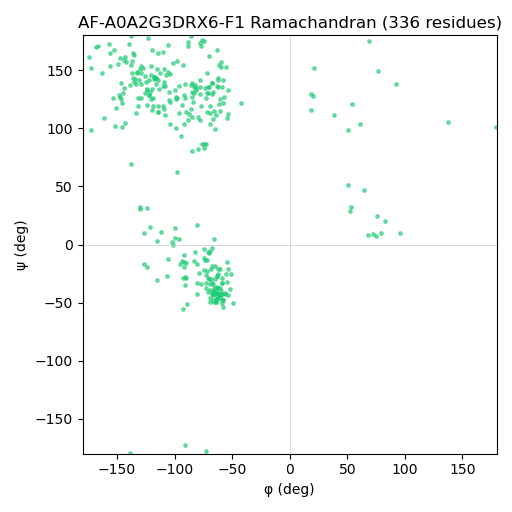3.69 91 ASP A N 1
ATOM 704 C CA . ASP A 1 91 ? -11.806 4.370 -4.784 1.00 83.69 91 ASP A CA 1
ATOM 705 C C . ASP A 1 91 ? -11.114 2.994 -4.867 1.00 83.69 91 ASP A C 1
ATOM 707 O O . ASP A 1 91 ? -11.587 2.096 -5.569 1.00 83.69 91 ASP A O 1
ATOM 711 N N . GLY A 1 92 ? -9.990 2.829 -4.161 1.00 88.25 92 GLY A N 1
ATOM 712 C CA . GLY A 1 92 ? -9.142 1.638 -4.195 1.00 88.25 92 GLY A CA 1
ATOM 713 C C . GLY A 1 92 ? -8.330 1.464 -5.483 1.00 88.25 92 GLY A C 1
ATOM 714 O O . GLY A 1 92 ? -7.745 0.393 -5.667 1.00 88.25 92 GLY A O 1
ATOM 715 N N . LYS A 1 93 ? -8.288 2.460 -6.382 1.00 93.25 93 LYS A N 1
ATOM 716 C CA . LYS A 1 93 ? -7.664 2.339 -7.709 1.00 93.25 93 LYS A CA 1
ATOM 717 C C . LYS A 1 93 ? -6.531 3.334 -7.930 1.00 93.25 93 LYS A C 1
ATOM 719 O O . LYS A 1 93 ? -6.598 4.494 -7.538 1.00 93.25 93 LYS A O 1
ATOM 724 N N . TRP A 1 94 ? -5.536 2.885 -8.683 1.00 93.94 94 TRP A N 1
ATOM 725 C CA . TRP A 1 94 ? -4.475 3.718 -9.241 1.00 93.94 94 TRP A CA 1
ATOM 726 C C . TRP A 1 94 ? -4.343 3.438 -10.739 1.00 93.94 94 TRP A C 1
ATOM 728 O O . TRP A 1 94 ? -4.619 2.328 -11.192 1.00 93.94 94 TRP A O 1
ATOM 738 N N . ASP A 1 95 ? -3.969 4.449 -11.515 1.00 93.38 95 ASP A N 1
ATOM 739 C CA . ASP A 1 95 ? -3.901 4.393 -12.977 1.00 93.38 95 ASP A CA 1
ATOM 740 C C . ASP A 1 95 ? -2.872 5.412 -13.476 1.00 93.38 95 ASP A C 1
ATOM 742 O O . ASP A 1 95 ? -2.963 6.599 -13.141 1.00 93.38 95 ASP A O 1
ATOM 746 N N . ASN A 1 96 ? -1.912 4.952 -14.279 1.00 94.38 96 ASN A N 1
ATOM 747 C CA . ASN A 1 96 ? -0.823 5.771 -14.797 1.00 94.38 96 ASN A CA 1
ATOM 748 C C . ASN A 1 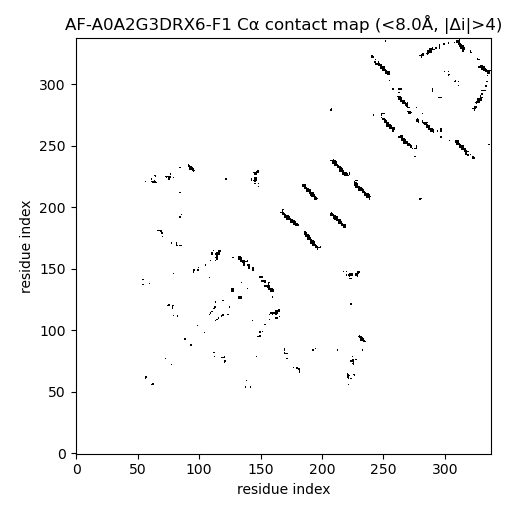96 ? -1.314 6.922 -15.692 1.00 94.38 96 ASN A C 1
ATOM 750 O O . ASN A 1 96 ? -0.669 7.969 -15.755 1.00 94.38 96 ASN A O 1
ATOM 754 N N . SER A 1 97 ? -2.492 6.780 -16.312 1.00 92.62 97 SER A N 1
ATOM 755 C CA . SER A 1 97 ? -3.039 7.768 -17.249 1.00 92.62 97 SER A CA 1
ATOM 756 C C . SER A 1 97 ? -3.359 9.122 -16.603 1.00 92.62 97 SER A C 1
ATOM 758 O O . SER A 1 97 ? -3.471 10.127 -17.303 1.00 92.62 97 SER A O 1
ATOM 760 N N . LYS A 1 98 ? -3.476 9.156 -15.269 1.00 88.75 98 LYS A N 1
ATOM 761 C CA . LYS A 1 98 ? -3.806 10.349 -14.476 1.00 88.75 98 LYS A CA 1
ATOM 762 C C . LYS A 1 98 ? -2.580 11.109 -13.962 1.00 88.75 98 LYS A C 1
ATOM 764 O O . LYS A 1 98 ? -2.731 12.240 -13.518 1.00 88.75 98 LYS A O 1
ATOM 769 N N . LEU A 1 99 ? -1.382 10.516 -14.008 1.00 89.44 99 LEU A N 1
ATOM 770 C CA . LEU A 1 99 ? -0.197 11.054 -13.322 1.00 89.44 99 LEU A CA 1
ATOM 771 C C . LEU A 1 99 ? 0.270 12.410 -13.865 1.00 89.44 99 LEU A C 1
ATOM 773 O O . LEU A 1 99 ? 0.818 13.213 -13.120 1.00 89.44 99 LEU A O 1
ATOM 777 N N . ALA A 1 100 ? 0.042 12.679 -15.153 1.00 83.19 100 ALA A N 1
ATOM 778 C CA . ALA A 1 100 ? 0.386 13.962 -15.767 1.00 83.19 100 ALA A CA 1
ATOM 779 C C . ALA A 1 100 ? -0.485 15.134 -15.264 1.00 83.19 100 ALA A C 1
ATOM 781 O O . ALA A 1 100 ? -0.064 16.284 -15.371 1.00 83.19 100 ALA A O 1
ATOM 782 N N . ASP A 1 101 ? -1.668 14.837 -14.712 1.00 85.25 101 ASP A N 1
ATOM 783 C CA . ASP A 1 101 ? -2.591 15.799 -14.094 1.00 85.25 101 ASP A CA 1
ATOM 784 C C . ASP A 1 101 ? -2.521 15.766 -12.544 1.00 85.25 101 ASP A C 1
ATOM 786 O O . ASP A 1 101 ? -3.279 16.472 -11.876 1.00 85.25 101 ASP A O 1
ATOM 790 N N . ASP A 1 102 ? -1.641 14.942 -11.954 1.00 86.44 102 ASP A N 1
ATOM 791 C CA . ASP A 1 102 ? -1.458 14.816 -10.503 1.00 86.44 102 ASP A CA 1
ATOM 792 C C . ASP A 1 102 ? -0.317 15.720 -10.012 1.00 86.44 102 ASP A C 1
ATOM 794 O O . ASP A 1 102 ? 0.854 15.331 -9.975 1.00 86.44 102 ASP A O 1
ATOM 798 N N . ASP A 1 103 ? -0.685 16.929 -9.577 1.00 86.81 103 ASP A N 1
ATOM 799 C CA . ASP A 1 103 ? 0.222 17.921 -8.981 1.00 86.81 103 ASP A CA 1
ATOM 800 C C . ASP A 1 103 ? 1.049 17.370 -7.793 1.00 86.81 103 ASP A C 1
ATOM 802 O O . ASP A 1 103 ? 2.084 17.947 -7.455 1.00 86.81 103 ASP A O 1
ATOM 806 N N . SER A 1 104 ? 0.616 16.282 -7.140 1.00 91.12 104 SER A N 1
ATOM 807 C CA . SER A 1 104 ? 1.291 15.689 -5.976 1.00 91.12 104 SER A CA 1
ATOM 808 C C . SER A 1 104 ? 2.248 14.543 -6.314 1.00 91.12 104 SER A C 1
ATOM 810 O O . SER A 1 104 ? 3.130 14.228 -5.510 1.00 91.12 104 SER A O 1
ATOM 812 N N . TRP A 1 105 ? 2.143 13.951 -7.510 1.00 93.44 105 TRP A N 1
ATOM 813 C CA . TRP A 1 105 ? 2.880 12.733 -7.857 1.00 93.44 105 TRP A CA 1
ATOM 814 C C . TRP A 1 105 ? 4.402 12.898 -7.781 1.00 93.44 105 TRP A C 1
ATOM 816 O O . TRP A 1 105 ? 5.083 12.000 -7.291 1.00 93.44 105 TRP A O 1
ATOM 826 N N . LYS A 1 106 ? 4.955 14.039 -8.218 1.00 94.75 106 LYS A N 1
ATOM 827 C CA . LYS A 1 106 ? 6.409 14.294 -8.181 1.00 94.75 106 LYS A CA 1
ATOM 828 C C . LYS A 1 106 ? 6.969 14.220 -6.758 1.00 94.75 106 LYS A C 1
ATOM 830 O O . LYS A 1 106 ? 7.932 13.494 -6.512 1.00 94.75 106 LYS A O 1
ATOM 835 N N . ASP A 1 107 ? 6.332 14.925 -5.827 1.00 93.50 107 ASP A N 1
ATOM 836 C CA . ASP A 1 107 ? 6.727 14.962 -4.417 1.00 93.50 107 ASP A CA 1
ATOM 837 C C . ASP A 1 107 ? 6.521 13.590 -3.756 1.00 93.50 107 ASP A C 1
ATOM 839 O O . ASP A 1 107 ? 7.381 13.118 -3.003 1.00 93.50 107 ASP A O 1
ATOM 843 N N . SER A 1 108 ? 5.417 12.903 -4.073 1.00 91.81 108 SER A N 1
ATOM 844 C CA . SER A 1 108 ? 5.146 11.537 -3.608 1.00 91.81 108 SER A CA 1
ATOM 845 C C . SER A 1 108 ? 6.166 10.525 -4.132 1.00 91.81 108 SER A C 1
ATOM 847 O O . SER A 1 108 ? 6.624 9.681 -3.363 1.00 91.81 108 SER A O 1
ATOM 849 N N . PHE A 1 109 ? 6.571 10.618 -5.401 1.00 94.50 109 PHE A N 1
ATOM 850 C CA . PHE A 1 109 ? 7.572 9.737 -5.998 1.00 94.50 109 PHE A CA 1
ATOM 851 C C . PHE A 1 109 ? 8.945 9.937 -5.347 1.00 94.50 109 PHE A C 1
ATOM 853 O O . PHE A 1 109 ? 9.552 8.971 -4.885 1.00 94.50 109 PHE A O 1
ATOM 860 N N . ILE A 1 110 ? 9.403 11.188 -5.222 1.00 95.00 110 ILE A N 1
ATOM 861 C CA . ILE A 1 110 ? 10.680 11.504 -4.565 1.00 95.00 110 ILE A CA 1
ATOM 862 C C . ILE A 1 110 ? 10.677 10.984 -3.124 1.00 95.00 110 ILE A C 1
ATOM 864 O O . ILE A 1 110 ? 11.557 10.209 -2.754 1.00 95.00 110 ILE A O 1
ATOM 868 N N . SER A 1 111 ? 9.672 11.348 -2.324 1.00 92.50 111 SER A N 1
ATOM 869 C CA . SER A 1 111 ? 9.608 10.966 -0.907 1.00 92.50 111 SER A CA 1
ATOM 870 C C . SER A 1 111 ? 9.451 9.460 -0.680 1.00 92.50 111 SER A C 1
ATOM 872 O O . SER A 1 111 ? 10.059 8.927 0.245 1.00 92.50 111 SER A O 1
ATOM 874 N N . SER A 1 112 ? 8.683 8.761 -1.524 1.00 90.38 112 SER A N 1
ATOM 875 C CA . SER A 1 112 ? 8.357 7.341 -1.315 1.00 90.38 112 SER A CA 1
ATOM 876 C C . SER A 1 112 ? 9.356 6.375 -1.954 1.00 90.38 112 SER A C 1
ATOM 878 O O . SER A 1 112 ? 9.529 5.278 -1.425 1.00 90.38 112 SER A O 1
ATOM 880 N N . TYR A 1 113 ? 10.017 6.759 -3.055 1.00 93.25 113 TYR A N 1
ATOM 881 C CA . TYR A 1 113 ? 10.897 5.872 -3.834 1.00 93.25 113 TYR A CA 1
ATOM 882 C C . TYR A 1 113 ? 12.368 6.291 -3.838 1.00 93.25 113 TYR A C 1
ATOM 884 O O . TYR A 1 113 ? 13.223 5.420 -3.928 1.00 93.25 113 TYR A O 1
ATOM 892 N N . LEU A 1 114 ? 12.684 7.587 -3.745 1.00 94.50 114 LEU A N 1
ATOM 893 C CA . LEU A 1 114 ? 14.072 8.073 -3.825 1.00 94.50 114 LEU A CA 1
ATOM 894 C C . LEU A 1 114 ? 14.632 8.522 -2.466 1.00 94.50 114 LEU A C 1
ATOM 896 O O . LEU A 1 114 ? 15.834 8.474 -2.232 1.00 94.50 114 LEU A O 1
ATOM 900 N N . GLN A 1 115 ? 13.763 8.953 -1.551 1.00 93.75 115 GLN A N 1
ATOM 901 C CA . GLN A 1 115 ? 14.111 9.468 -0.222 1.00 93.75 115 GLN A CA 1
ATOM 902 C C . GLN A 1 115 ? 13.396 8.697 0.904 1.00 93.75 115 GLN A C 1
ATOM 904 O O . GLN A 1 115 ? 13.119 9.238 1.978 1.00 93.75 115 GLN A O 1
ATOM 909 N N . ASN A 1 116 ? 13.150 7.405 0.679 1.00 90.06 116 ASN A N 1
ATOM 910 C CA . ASN A 1 116 ? 12.606 6.469 1.659 1.00 90.06 116 ASN A CA 1
ATOM 911 C C . ASN A 1 116 ? 13.700 5.495 2.112 1.00 90.06 116 ASN A C 1
ATOM 913 O O . ASN A 1 116 ? 14.129 4.631 1.356 1.00 90.06 116 ASN A O 1
ATOM 917 N N . SER A 1 117 ? 14.139 5.604 3.365 1.00 87.25 117 SER A N 1
ATOM 918 C CA . SER A 1 117 ? 15.221 4.772 3.919 1.00 87.25 117 SER A CA 1
ATOM 919 C C . SER A 1 117 ? 14.863 3.291 4.119 1.00 87.25 117 SER A C 1
ATOM 921 O O . SER A 1 117 ? 15.737 2.507 4.490 1.00 87.25 117 SER A O 1
ATOM 923 N N . TRP A 1 118 ? 13.604 2.896 3.902 1.00 85.31 118 TRP A N 1
ATOM 924 C CA . TRP A 1 118 ? 13.140 1.504 3.986 1.00 85.31 118 TRP A CA 1
ATOM 925 C C . TRP A 1 118 ? 12.983 0.843 2.609 1.00 85.31 118 TRP A C 1
ATOM 927 O O . TRP A 1 118 ? 12.621 -0.328 2.532 1.00 85.31 118 TRP A O 1
ATOM 937 N N . PHE A 1 119 ? 13.269 1.569 1.526 1.00 88.38 119 PHE A N 1
ATOM 938 C CA . PHE A 1 119 ? 13.087 1.109 0.155 1.00 88.38 119 PHE A CA 1
ATOM 939 C C . PHE A 1 119 ? 14.342 1.352 -0.690 1.00 88.38 119 PHE A C 1
ATOM 941 O O . PHE A 1 119 ? 14.993 2.388 -0.586 1.00 88.38 119 PHE A O 1
ATOM 948 N N . SER A 1 120 ? 14.664 0.400 -1.564 1.00 89.69 120 SER A N 1
ATOM 949 C CA . SER A 1 120 ? 15.612 0.606 -2.658 1.00 89.69 120 SER A CA 1
ATOM 950 C C . SER A 1 120 ? 15.347 -0.378 -3.796 1.00 89.69 120 SER A C 1
ATOM 952 O O . SER A 1 120 ? 14.645 -1.371 -3.611 1.00 89.69 120 SER A O 1
ATOM 954 N N . PHE A 1 121 ? 15.928 -0.094 -4.957 1.00 94.12 121 PHE A N 1
ATOM 955 C CA . PHE A 1 121 ? 15.935 -0.941 -6.148 1.00 94.12 121 PHE A CA 1
ATOM 956 C C . PHE A 1 121 ? 17.308 -0.817 -6.823 1.00 94.12 121 PHE A C 1
ATOM 958 O O . PHE A 1 121 ? 18.019 0.173 -6.612 1.00 94.12 121 PHE A O 1
ATOM 965 N N . ASP A 1 122 ? 17.699 -1.816 -7.610 1.00 95.81 122 ASP A N 1
ATOM 966 C CA . ASP A 1 122 ? 19.076 -2.004 -8.086 1.00 95.81 122 ASP A CA 1
ATOM 967 C C . ASP A 1 122 ? 19.626 -0.784 -8.830 1.00 95.81 122 ASP A C 1
ATOM 969 O O . ASP A 1 122 ? 20.753 -0.361 -8.576 1.00 95.81 122 ASP A O 1
ATOM 973 N N . TYR A 1 123 ? 18.812 -0.159 -9.684 1.00 95.31 123 TYR A N 1
ATOM 974 C CA . TYR A 1 123 ? 19.213 1.038 -10.424 1.00 95.31 123 TYR A CA 1
ATOM 975 C C . TYR A 1 123 ? 19.523 2.228 -9.499 1.00 95.31 123 TYR A C 1
ATOM 977 O O . TYR A 1 123 ? 20.550 2.887 -9.656 1.00 95.31 123 TYR A O 1
ATOM 985 N N . MET A 1 124 ? 18.687 2.481 -8.486 1.00 93.88 124 MET A N 1
ATOM 986 C CA . MET A 1 124 ? 18.947 3.544 -7.507 1.00 93.88 124 MET A CA 1
ATOM 987 C C . MET A 1 124 ? 20.203 3.251 -6.680 1.00 93.88 124 MET A C 1
ATOM 989 O O . MET A 1 124 ? 21.002 4.157 -6.441 1.00 93.88 124 MET A O 1
ATOM 993 N N . ASN A 1 125 ? 20.415 1.990 -6.294 1.00 92.38 125 ASN A N 1
ATOM 994 C CA . ASN A 1 125 ? 21.621 1.561 -5.584 1.00 92.38 125 ASN A CA 1
ATOM 995 C C . ASN A 1 125 ? 22.878 1.785 -6.445 1.00 92.38 125 ASN A C 1
ATOM 997 O O . ASN A 1 125 ? 23.847 2.387 -5.982 1.00 92.38 125 ASN A O 1
ATOM 1001 N N . GLN A 1 126 ? 22.832 1.402 -7.725 1.00 90.62 126 GLN A N 1
ATOM 1002 C CA . GLN A 1 126 ? 23.906 1.631 -8.693 1.00 90.62 126 GLN A CA 1
ATOM 1003 C C . GLN A 1 126 ? 24.220 3.124 -8.869 1.00 90.62 126 GLN A C 1
ATOM 1005 O O . GLN A 1 126 ? 25.395 3.495 -8.896 1.00 90.62 126 GLN A O 1
ATOM 1010 N N . VAL A 1 127 ? 23.216 4.001 -8.974 1.00 87.44 127 VAL A N 1
ATOM 1011 C CA . VAL A 1 127 ? 23.462 5.452 -9.062 1.00 87.44 127 VAL A CA 1
ATOM 1012 C C . VAL A 1 127 ? 24.027 5.992 -7.744 1.00 87.44 127 VAL A C 1
ATOM 1014 O O . VAL A 1 127 ? 25.007 6.739 -7.762 1.00 87.44 127 VAL A O 1
ATOM 1017 N N . GLY A 1 128 ? 23.496 5.555 -6.599 1.00 83.56 128 GLY A N 1
ATOM 1018 C CA . GLY A 1 128 ? 23.982 5.936 -5.272 1.00 83.56 128 GLY A CA 1
ATOM 1019 C C . GLY A 1 128 ? 25.467 5.626 -5.053 1.00 83.56 128 GLY A C 1
ATOM 1020 O O . GLY A 1 128 ? 26.202 6.481 -4.558 1.00 83.56 128 GLY A O 1
ATOM 1021 N N . GLU A 1 129 ? 25.932 4.450 -5.488 1.00 85.56 129 GLU A N 1
ATOM 1022 C CA . GLU A 1 129 ? 27.346 4.047 -5.416 1.00 85.56 129 GLU A CA 1
ATOM 1023 C C . GLU A 1 129 ? 28.269 4.844 -6.355 1.00 85.56 129 GLU A C 1
ATOM 1025 O O . GLU A 1 129 ? 29.449 5.023 -6.047 1.00 85.56 129 GLU A O 1
ATOM 1030 N N . ASN A 1 130 ? 27.760 5.321 -7.498 1.00 84.25 130 ASN A N 1
ATOM 1031 C CA . ASN A 1 130 ? 28.574 5.912 -8.568 1.00 84.25 130 ASN A CA 1
ATOM 1032 C C . ASN A 1 130 ? 28.485 7.447 -8.679 1.00 84.25 130 ASN A C 1
ATOM 1034 O O . ASN A 1 130 ? 29.270 8.041 -9.417 1.00 84.25 130 ASN A O 1
ATOM 1038 N N . SER A 1 131 ? 27.534 8.102 -8.005 1.00 80.25 131 SER A N 1
ATOM 1039 C CA . SER A 1 131 ? 27.224 9.537 -8.181 1.00 80.25 131 SER A CA 1
ATOM 1040 C C . SER A 1 131 ? 27.151 10.325 -6.864 1.00 80.25 131 SER A C 1
ATOM 1042 O O . SER A 1 131 ? 26.376 11.270 -6.748 1.00 80.25 131 SER A O 1
ATOM 1044 N N . ASP A 1 132 ? 27.945 9.939 -5.856 1.00 83.06 132 ASP A N 1
ATOM 1045 C CA . ASP A 1 132 ? 27.977 10.559 -4.514 1.00 83.06 132 ASP A CA 1
ATOM 1046 C C . ASP A 1 132 ? 26.581 10.663 -3.845 1.00 83.06 132 ASP A C 1
ATOM 1048 O O . ASP A 1 132 ? 26.327 11.557 -3.037 1.00 83.06 132 ASP A O 1
ATOM 1052 N N . GLY A 1 133 ? 25.661 9.745 -4.174 1.00 86.12 133 GLY A N 1
ATOM 1053 C CA . GLY A 1 133 ? 24.276 9.763 -3.691 1.00 86.12 133 GLY A CA 1
ATOM 1054 C C . GLY A 1 133 ? 23.329 10.736 -4.408 1.00 86.12 133 GLY A C 1
ATOM 1055 O O . GLY A 1 133 ? 22.213 10.918 -3.934 1.00 86.12 133 GLY A O 1
ATOM 1056 N N . ILE A 1 134 ? 23.722 11.355 -5.526 1.00 93.62 134 ILE A N 1
ATOM 1057 C CA . ILE A 1 134 ? 22.886 12.311 -6.273 1.00 93.62 134 ILE A CA 1
ATOM 1058 C C . ILE A 1 134 ? 22.437 11.700 -7.606 1.00 93.62 134 ILE A C 1
ATOM 1060 O O . ILE A 1 134 ? 23.266 11.411 -8.468 1.00 93.62 134 ILE A O 1
ATOM 1064 N N . MET A 1 135 ? 21.124 11.565 -7.806 1.00 95.81 135 MET A N 1
ATOM 1065 C CA . MET A 1 135 ? 20.530 11.254 -9.110 1.00 95.81 135 MET A CA 1
ATOM 1066 C C . MET A 1 135 ? 20.361 12.533 -9.939 1.00 95.81 135 MET A C 1
ATOM 1068 O O . MET A 1 135 ? 19.885 13.553 -9.436 1.00 95.81 135 MET A O 1
ATOM 1072 N N . SER A 1 136 ? 20.717 12.489 -11.222 1.00 96.12 136 SER A N 1
ATOM 1073 C CA . SER A 1 136 ? 20.433 13.566 -12.176 1.00 96.12 136 SER A CA 1
ATOM 1074 C C . SER A 1 136 ? 18.932 13.654 -12.493 1.00 96.12 136 SER A C 1
ATOM 1076 O O . SER A 1 136 ? 18.193 12.693 -12.291 1.00 96.12 136 SER A O 1
ATOM 1078 N N . LYS A 1 137 ? 18.485 14.793 -13.044 1.00 96.31 137 LYS A N 1
ATOM 1079 C CA . LYS A 1 137 ? 17.110 14.973 -13.548 1.00 96.31 137 LYS A CA 1
ATOM 1080 C C . LYS A 1 137 ? 16.684 13.821 -14.475 1.00 96.31 137 LYS A C 1
ATOM 1082 O O . LYS A 1 137 ? 15.663 13.195 -14.232 1.00 96.31 137 LYS A O 1
ATOM 1087 N N . GLU A 1 138 ? 17.514 13.492 -15.463 1.00 96.94 138 GLU A N 1
ATOM 1088 C CA . GLU A 1 138 ? 17.248 12.419 -16.433 1.00 96.94 138 GLU A CA 1
ATOM 1089 C C . GLU A 1 138 ? 17.139 11.037 -15.763 1.00 96.94 138 GLU A C 1
ATOM 1091 O O . GLU A 1 138 ? 16.281 10.241 -16.126 1.00 96.94 138 GLU A O 1
ATOM 1096 N N . GLN A 1 139 ? 17.948 10.760 -14.734 1.00 97.31 139 GLN A N 1
ATOM 1097 C CA . GLN A 1 139 ? 17.874 9.503 -13.976 1.00 97.31 139 GLN A CA 1
ATOM 1098 C C . GLN A 1 139 ? 16.597 9.406 -13.123 1.00 97.31 139 GLN A C 1
ATOM 1100 O O . GLN A 1 139 ? 16.061 8.313 -12.947 1.00 97.31 139 GLN A O 1
ATOM 1105 N N . VAL A 1 140 ? 16.106 10.534 -12.594 1.00 97.56 140 VAL A N 1
ATOM 1106 C CA . VAL A 1 140 ? 14.832 10.619 -11.856 1.00 97.56 140 VAL A CA 1
ATOM 1107 C C . VAL A 1 140 ? 13.649 10.408 -12.805 1.00 97.56 140 VAL A C 1
ATOM 1109 O O . VAL A 1 140 ? 12.768 9.602 -12.508 1.00 97.56 140 VAL A O 1
ATOM 1112 N N . GLU A 1 141 ? 13.665 11.070 -13.964 1.00 98.00 141 GLU A N 1
ATOM 1113 C CA . GLU A 1 141 ? 12.673 10.912 -15.038 1.00 98.00 141 GLU A CA 1
ATOM 1114 C C . GLU A 1 141 ? 12.634 9.474 -15.559 1.00 98.00 141 GLU A C 1
ATOM 1116 O O . GLU A 1 141 ? 11.563 8.879 -15.648 1.00 98.00 141 GLU A O 1
ATOM 1121 N N . TYR A 1 142 ? 13.796 8.874 -15.823 1.00 98.12 142 TYR A N 1
ATOM 1122 C CA . TYR A 1 142 ? 13.912 7.478 -16.234 1.00 98.12 142 TYR A CA 1
ATOM 1123 C C . TYR A 1 142 ? 13.381 6.505 -15.171 1.00 98.12 142 TYR A C 1
ATOM 1125 O O . TYR A 1 142 ? 12.660 5.567 -15.514 1.00 98.12 142 TYR A O 1
ATOM 1133 N N . ALA A 1 143 ? 13.686 6.709 -13.885 1.00 97.94 143 ALA A N 1
ATOM 1134 C CA . ALA A 1 143 ? 13.192 5.837 -12.818 1.00 97.94 143 ALA A CA 1
ATOM 1135 C C . ALA A 1 143 ? 11.663 5.941 -12.651 1.00 97.94 143 ALA A C 1
ATOM 1137 O O . ALA A 1 143 ? 10.977 4.926 -12.513 1.00 97.94 143 ALA A O 1
ATOM 1138 N N . GLN A 1 144 ? 11.110 7.156 -12.712 1.00 97.38 144 GLN A N 1
ATOM 1139 C CA . GLN A 1 144 ? 9.664 7.386 -12.666 1.00 97.38 144 GLN A CA 1
ATOM 1140 C C . GLN A 1 144 ? 8.956 6.810 -13.901 1.00 97.38 144 GLN A C 1
ATOM 1142 O O . GLN A 1 144 ? 7.900 6.178 -13.770 1.00 97.38 144 GLN A O 1
ATOM 1147 N N . TYR A 1 145 ? 9.533 6.995 -15.089 1.00 98.00 145 TYR A N 1
ATOM 1148 C CA . TYR A 1 145 ? 9.026 6.415 -16.327 1.00 98.00 145 TYR A CA 1
ATOM 1149 C C . TYR A 1 145 ? 9.075 4.887 -16.268 1.00 98.00 145 TYR A C 1
ATOM 1151 O O . TYR A 1 145 ? 8.060 4.250 -16.515 1.00 98.00 145 TYR A O 1
ATOM 1159 N N . SER A 1 146 ? 10.188 4.294 -15.834 1.00 98.38 146 SER A N 1
ATOM 1160 C CA . SER A 1 146 ? 10.325 2.841 -15.669 1.00 98.38 146 SER A CA 1
ATOM 1161 C C . SER A 1 146 ? 9.212 2.262 -14.791 1.00 98.38 146 SER A C 1
ATOM 1163 O O . SER A 1 146 ? 8.593 1.267 -15.159 1.00 98.38 146 SER A O 1
ATOM 1165 N N . LEU A 1 147 ? 8.877 2.920 -13.673 1.00 98.31 147 LEU A N 1
ATOM 1166 C CA . LEU A 1 147 ? 7.794 2.469 -12.794 1.00 98.31 147 LEU A CA 1
ATOM 1167 C C . LEU A 1 147 ? 6.403 2.559 -13.448 1.00 98.31 147 LEU A C 1
ATOM 1169 O O . LEU A 1 147 ? 5.544 1.737 -13.146 1.00 98.31 147 LEU A O 1
ATOM 1173 N N . THR A 1 148 ? 6.144 3.552 -14.305 1.00 97.62 148 THR A N 1
ATOM 1174 C CA . THR A 1 148 ? 4.765 3.969 -14.650 1.00 97.62 148 THR A CA 1
ATOM 1175 C C . THR A 1 148 ? 4.425 4.015 -16.141 1.00 97.62 148 THR A C 1
ATOM 1177 O O . THR A 1 148 ? 3.253 4.078 -16.495 1.00 97.62 148 THR A O 1
ATOM 1180 N N . GLY A 1 149 ? 5.406 4.022 -17.041 1.00 96.81 149 GLY A N 1
ATOM 1181 C CA . GLY A 1 149 ? 5.231 4.142 -18.493 1.00 96.81 149 GLY A CA 1
ATOM 1182 C C . GLY A 1 149 ? 4.708 5.506 -18.960 1.00 96.81 149 GLY A C 1
ATOM 1183 O O . GLY A 1 149 ? 4.358 5.662 -20.128 1.00 96.81 149 GLY A O 1
ATOM 1184 N N . THR A 1 150 ? 4.618 6.494 -18.063 1.00 96.38 150 THR A N 1
ATOM 1185 C CA . THR A 1 150 ? 4.178 7.865 -18.361 1.00 96.38 150 THR A CA 1
ATOM 1186 C C . THR A 1 150 ? 5.349 8.809 -18.151 1.00 96.38 150 THR A C 1
ATOM 1188 O O . THR A 1 150 ? 5.873 8.887 -17.046 1.00 96.38 150 THR A O 1
ATOM 1191 N N . TYR A 1 151 ? 5.776 9.523 -19.194 1.00 95.31 151 TYR A N 1
ATOM 1192 C CA . TYR A 1 151 ? 6.872 10.487 -19.080 1.00 95.31 151 TYR A CA 1
ATOM 1193 C C . TYR A 1 151 ? 6.422 11.737 -18.317 1.00 95.31 151 TYR A C 1
ATOM 1195 O O . TYR A 1 151 ? 5.437 12.374 -18.701 1.00 95.31 151 TYR A O 1
ATOM 1203 N N . ILE A 1 152 ? 7.156 12.103 -17.265 1.00 94.69 152 ILE A N 1
ATOM 1204 C CA . ILE A 1 152 ? 6.916 13.305 -16.462 1.00 94.69 152 ILE A CA 1
ATOM 1205 C C . ILE A 1 152 ? 8.244 14.035 -16.288 1.00 94.69 152 ILE A C 1
ATOM 1207 O O . ILE A 1 152 ? 9.169 13.495 -15.697 1.00 94.69 152 ILE A O 1
ATOM 1211 N N . GLU A 1 153 ? 8.324 15.277 -16.771 1.00 94.81 153 GLU A N 1
ATOM 1212 C CA . GLU A 1 153 ? 9.525 16.107 -16.626 1.00 94.81 153 GLU A CA 1
ATOM 1213 C C . GLU A 1 153 ? 9.697 16.583 -15.171 1.00 94.81 153 GLU A C 1
ATOM 1215 O O . GLU A 1 153 ? 8.766 17.159 -14.598 1.00 94.81 153 GLU A O 1
ATOM 1220 N N . PHE A 1 154 ? 10.884 16.414 -14.585 1.00 94.31 154 PHE A N 1
ATOM 1221 C CA . PHE A 1 154 ? 11.248 16.926 -13.254 1.00 94.31 154 PHE A CA 1
ATOM 1222 C C . PHE A 1 154 ? 12.033 18.244 -13.350 1.00 94.31 154 PHE A C 1
ATOM 1224 O O . PHE A 1 154 ? 12.620 18.569 -14.379 1.00 94.31 154 PHE A O 1
ATOM 1231 N N . ASP A 1 155 ? 12.038 19.049 -12.287 1.00 92.38 155 ASP A N 1
ATOM 1232 C CA . ASP A 1 155 ? 12.717 20.353 -12.310 1.00 92.38 155 ASP A CA 1
ATOM 1233 C C . ASP A 1 155 ? 14.237 20.226 -12.093 1.00 92.38 155 ASP A C 1
ATOM 1235 O O . ASP A 1 155 ? 15.020 20.833 -12.825 1.00 92.38 155 ASP A O 1
ATOM 1239 N N . ASP A 1 156 ? 14.649 19.383 -11.142 1.00 94.19 156 ASP A N 1
ATOM 1240 C CA . ASP A 1 156 ? 16.029 19.204 -10.676 1.00 94.19 156 ASP A CA 1
ATOM 1241 C C . ASP A 1 156 ? 16.355 17.714 -10.416 1.00 94.19 156 ASP A C 1
ATOM 1243 O O . ASP A 1 156 ? 15.485 16.845 -10.465 1.00 94.19 156 ASP A O 1
ATOM 1247 N N . GLY A 1 157 ? 17.630 17.417 -10.134 1.00 94.06 157 GLY A N 1
ATOM 1248 C CA . GLY A 1 157 ? 18.065 16.115 -9.609 1.00 94.06 157 GLY A CA 1
ATOM 1249 C C . GLY A 1 157 ? 17.769 15.935 -8.111 1.00 94.06 157 GLY A C 1
ATOM 1250 O O . GLY A 1 157 ? 17.408 16.885 -7.416 1.00 94.06 157 GLY A O 1
ATOM 1251 N N . VAL A 1 158 ? 17.960 14.717 -7.597 1.00 96.12 158 VAL A N 1
ATOM 1252 C CA . VAL A 1 158 ? 17.578 14.315 -6.229 1.00 96.12 158 VAL A CA 1
ATOM 1253 C C . VAL A 1 158 ? 18.786 13.796 -5.446 1.00 96.12 158 VAL A C 1
ATOM 1255 O O . VAL A 1 158 ? 19.493 12.899 -5.896 1.00 96.12 158 VAL A O 1
ATOM 1258 N N . ASP A 1 159 ? 19.000 14.340 -4.246 1.00 94.75 159 ASP A N 1
ATOM 1259 C CA . ASP A 1 159 ? 19.969 13.837 -3.264 1.00 94.75 159 ASP A CA 1
ATOM 1260 C C . ASP A 1 159 ? 19.325 12.719 -2.424 1.00 94.75 159 ASP A C 1
ATOM 1262 O O . ASP A 1 159 ? 18.444 12.974 -1.596 1.00 94.75 159 ASP A O 1
ATOM 1266 N N . LEU A 1 160 ? 19.770 11.480 -2.639 1.00 92.31 160 LEU A N 1
ATOM 1267 C CA . LEU A 1 160 ? 19.303 10.275 -1.945 1.00 92.31 160 LEU A CA 1
ATOM 1268 C C . LEU A 1 160 ? 19.704 10.267 -0.459 1.00 92.31 160 LEU A C 1
ATOM 1270 O O . LEU A 1 160 ? 19.101 9.558 0.345 1.00 92.31 160 LEU A O 1
ATOM 1274 N N . SER A 1 161 ? 20.696 11.069 -0.050 1.00 89.38 161 SER A N 1
ATOM 1275 C CA . SER A 1 161 ? 21.127 11.152 1.353 1.00 89.38 161 SER A CA 1
ATOM 1276 C C . SER A 1 161 ? 20.149 11.916 2.255 1.00 89.38 161 SER A C 1
ATOM 1278 O O . SER A 1 161 ? 20.223 11.781 3.477 1.00 89.38 161 SER A O 1
ATOM 1280 N N . GLN A 1 162 ? 19.190 12.652 1.677 1.00 90.75 162 GLN A N 1
ATOM 1281 C CA . GLN A 1 162 ? 18.092 13.303 2.412 1.00 90.75 162 GLN A CA 1
ATOM 1282 C C . GLN A 1 162 ? 16.939 12.337 2.754 1.00 90.75 162 GLN A C 1
ATOM 1284 O O . GLN A 1 162 ? 15.835 12.782 3.068 1.00 90.75 162 GLN A O 1
ATOM 1289 N N . ALA A 1 163 ? 17.169 11.022 2.679 1.00 88.44 163 ALA A N 1
ATOM 1290 C CA . ALA A 1 163 ? 16.155 10.020 2.964 1.00 88.44 163 ALA A CA 1
ATOM 1291 C C . ALA A 1 163 ? 15.572 10.132 4.385 1.00 88.44 163 ALA A C 1
ATOM 1293 O O . ALA A 1 163 ? 16.272 10.373 5.372 1.00 88.44 163 ALA A O 1
ATOM 1294 N N . SER A 1 164 ? 14.267 9.895 4.480 1.00 85.06 164 SER A N 1
ATOM 1295 C CA . SER A 1 164 ? 13.490 9.868 5.718 1.00 85.06 164 SER A CA 1
ATOM 1296 C C . SER A 1 164 ? 13.034 8.443 6.056 1.00 85.06 164 SER A C 1
ATOM 1298 O O . SER A 1 164 ? 13.150 7.527 5.237 1.00 85.06 164 SER A O 1
ATOM 1300 N N . SER A 1 165 ? 12.566 8.211 7.285 1.00 78.81 165 SER A N 1
ATOM 1301 C CA . SER A 1 165 ? 11.909 6.943 7.633 1.00 78.81 165 SER A CA 1
ATOM 1302 C C . SER A 1 165 ? 10.578 6.819 6.896 1.00 78.81 165 SER A C 1
ATOM 1304 O O . SER A 1 165 ? 9.816 7.786 6.857 1.00 78.81 165 SER A O 1
ATOM 1306 N N . GLY A 1 166 ? 10.273 5.625 6.386 1.00 67.12 166 GLY A N 1
ATOM 1307 C CA . GLY A 1 166 ? 8.921 5.294 5.944 1.00 67.12 166 GLY A CA 1
ATOM 1308 C C . GLY A 1 166 ? 7.906 5.332 7.097 1.00 67.12 166 GLY A C 1
ATOM 1309 O O . GLY A 1 166 ? 8.270 5.372 8.276 1.00 67.12 166 GLY A O 1
ATOM 1310 N N . PHE A 1 167 ? 6.620 5.308 6.749 1.00 61.66 167 PHE A N 1
ATOM 1311 C CA . PHE A 1 167 ? 5.513 5.163 7.696 1.00 61.66 167 PHE A CA 1
ATOM 1312 C C . PHE A 1 167 ? 4.795 3.838 7.445 1.00 61.66 167 PHE A C 1
ATOM 1314 O O . PHE A 1 167 ? 4.154 3.696 6.408 1.00 61.66 167 PHE A O 1
ATOM 1321 N N . GLY A 1 168 ? 4.863 2.920 8.413 1.00 68.19 168 GLY A N 1
ATOM 1322 C CA . GLY A 1 168 ? 4.277 1.575 8.337 1.00 68.19 168 GLY A CA 1
ATOM 1323 C C . GLY A 1 168 ? 4.967 0.647 7.331 1.00 68.19 168 GLY A C 1
ATOM 1324 O O . GLY A 1 168 ? 5.911 1.034 6.640 1.00 68.19 168 GLY A O 1
ATOM 1325 N N . ILE A 1 169 ? 4.536 -0.612 7.301 1.00 78.75 169 ILE A N 1
ATOM 1326 C CA . ILE A 1 169 ? 5.163 -1.678 6.510 1.00 78.75 169 ILE A CA 1
ATOM 1327 C C . ILE A 1 169 ? 4.113 -2.302 5.593 1.00 78.75 169 ILE A C 1
ATOM 1329 O O . ILE A 1 169 ? 3.003 -2.617 6.018 1.00 78.75 169 ILE A O 1
ATOM 1333 N N . GLY A 1 170 ? 4.475 -2.486 4.327 1.00 87.56 170 GLY A N 1
ATOM 1334 C CA . GLY A 1 170 ? 3.714 -3.269 3.363 1.00 87.56 170 GLY A CA 1
ATOM 1335 C C . GLY A 1 170 ? 4.515 -4.484 2.914 1.00 87.56 170 GLY A C 1
ATOM 1336 O O . GLY A 1 170 ? 5.729 -4.382 2.739 1.00 87.56 170 GLY A O 1
ATOM 1337 N N . GLU A 1 171 ? 3.853 -5.615 2.700 1.00 90.38 171 GLU A N 1
ATOM 1338 C CA . GLU A 1 171 ? 4.470 -6.836 2.184 1.00 90.38 171 GLU A CA 1
ATOM 1339 C C . GLU A 1 171 ? 3.623 -7.456 1.066 1.00 90.38 171 GLU A C 1
ATOM 1341 O O . GLU A 1 171 ? 2.399 -7.537 1.149 1.00 90.38 171 GLU A O 1
ATOM 1346 N N . ILE A 1 172 ? 4.296 -7.915 0.008 1.00 94.94 172 ILE A N 1
ATOM 1347 C CA . ILE A 1 172 ? 3.709 -8.800 -1.000 1.00 94.94 172 ILE A CA 1
ATOM 1348 C C . ILE A 1 172 ? 3.980 -10.250 -0.586 1.00 94.94 172 ILE A C 1
ATOM 1350 O O . ILE A 1 172 ? 5.091 -10.758 -0.777 1.00 94.94 172 ILE A O 1
ATOM 1354 N N . ASP A 1 173 ? 2.944 -10.905 -0.058 1.00 93.44 173 ASP A N 1
ATOM 1355 C CA . ASP A 1 173 ? 2.987 -12.282 0.452 1.00 93.44 173 ASP A CA 1
ATOM 1356 C C . ASP A 1 173 ? 3.127 -13.311 -0.678 1.00 93.44 173 ASP A C 1
ATOM 1358 O O . ASP A 1 173 ? 3.811 -14.329 -0.564 1.00 93.44 173 ASP A O 1
ATOM 1362 N N . SER A 1 174 ? 2.400 -13.081 -1.775 1.00 96.75 174 SER A N 1
ATOM 1363 C CA . SER A 1 174 ? 2.343 -13.959 -2.949 1.00 96.75 174 SER A CA 1
ATOM 1364 C C . SER A 1 174 ? 1.662 -13.259 -4.127 1.00 96.75 174 SER A C 1
ATOM 1366 O O . SER A 1 174 ? 1.066 -12.193 -3.974 1.00 96.75 174 SER A O 1
ATOM 1368 N N . TYR A 1 175 ? 1.719 -13.867 -5.311 1.00 98.38 175 TYR A N 1
ATOM 1369 C CA . TYR A 1 175 ? 0.980 -13.415 -6.488 1.00 98.38 175 TYR A CA 1
ATOM 1370 C C . TYR A 1 175 ? 0.491 -14.602 -7.327 1.00 98.38 175 TYR A C 1
ATOM 1372 O O . TYR A 1 175 ? 1.036 -15.706 -7.245 1.00 98.38 175 TYR A O 1
ATOM 1380 N N . THR A 1 176 ? -0.532 -14.372 -8.147 1.00 98.38 176 THR A N 1
ATOM 1381 C CA . THR A 1 176 ? -0.950 -15.257 -9.240 1.00 98.38 176 THR A CA 1
ATOM 1382 C C . THR A 1 176 ? -0.826 -14.532 -10.569 1.00 98.38 176 THR A C 1
ATOM 1384 O O . THR A 1 176 ? -1.114 -13.342 -10.659 1.00 98.38 176 THR A O 1
ATOM 1387 N N . VAL A 1 177 ? -0.412 -15.255 -11.609 1.00 98.25 177 VAL A N 1
ATOM 1388 C CA . VAL A 1 177 ? -0.429 -14.751 -12.985 1.00 98.25 177 VAL A CA 1
ATOM 1389 C C . VAL A 1 177 ? -1.794 -15.060 -13.584 1.00 98.25 177 VAL A C 1
ATOM 1391 O O . VAL A 1 177 ? -2.137 -16.226 -13.781 1.00 98.25 177 VAL A O 1
ATOM 1394 N N . ASP A 1 178 ? -2.573 -14.016 -13.850 1.00 97.31 178 ASP A N 1
ATOM 1395 C CA . ASP A 1 178 ? -3.937 -14.132 -14.369 1.00 97.31 178 ASP A CA 1
ATOM 1396 C C . ASP A 1 178 ? -3.939 -14.112 -15.906 1.00 97.31 178 ASP A C 1
ATOM 1398 O O . ASP A 1 178 ? -4.715 -14.832 -16.543 1.00 97.31 178 ASP A O 1
ATOM 1402 N N . LYS A 1 179 ? -3.019 -13.342 -16.505 1.00 96.88 179 LYS A N 1
ATOM 1403 C CA . LYS A 1 179 ? -2.745 -13.318 -17.946 1.00 96.88 179 LYS A CA 1
ATOM 1404 C C . LYS A 1 179 ? -1.259 -13.059 -18.214 1.00 96.88 179 LYS A C 1
ATOM 1406 O O . LYS A 1 179 ? -0.728 -12.031 -17.806 1.00 96.88 179 LYS A O 1
ATOM 1411 N N . TYR A 1 180 ? -0.626 -13.942 -18.984 1.00 96.00 180 TYR A N 1
ATOM 1412 C CA . TYR A 1 180 ? 0.682 -13.715 -19.601 1.00 96.00 180 TYR A CA 1
ATOM 1413 C C . TYR A 1 180 ? 0.732 -14.376 -20.981 1.00 96.00 180 TYR A C 1
ATOM 1415 O O . TYR A 1 180 ? 0.339 -15.533 -21.130 1.00 96.00 180 TYR A O 1
ATOM 1423 N N . ASP A 1 181 ? 1.243 -13.646 -21.965 1.00 89.62 181 ASP A N 1
ATOM 1424 C CA . ASP A 1 181 ? 1.813 -14.190 -23.197 1.00 89.62 181 ASP A CA 1
ATOM 1425 C C . ASP A 1 181 ? 3.132 -13.438 -23.427 1.00 89.62 181 ASP A C 1
ATOM 1427 O O . ASP A 1 181 ? 3.239 -12.246 -23.118 1.00 89.62 181 ASP A O 1
ATOM 1431 N N . LYS A 1 182 ? 4.166 -14.116 -23.923 1.00 88.19 182 LYS A N 1
ATOM 1432 C CA . LYS A 1 182 ? 5.458 -13.478 -24.190 1.00 88.19 182 LYS A CA 1
ATOM 1433 C C . LYS A 1 182 ? 5.415 -12.549 -25.408 1.00 88.19 182 LYS A C 1
ATOM 1435 O O . LYS A 1 182 ? 6.197 -11.604 -25.445 1.00 88.19 182 LYS A O 1
ATOM 1440 N N . GLU A 1 183 ? 4.470 -12.758 -26.325 1.00 89.31 183 GLU A N 1
ATOM 1441 C CA . GLU A 1 183 ? 4.267 -11.929 -27.520 1.00 89.31 183 GLU A CA 1
ATOM 1442 C C . GLU A 1 183 ? 3.257 -10.776 -27.287 1.00 89.31 183 GLU A C 1
ATOM 1444 O O . GLU A 1 183 ? 3.216 -9.840 -28.081 1.00 89.31 183 GLU A O 1
ATOM 1449 N N . ASP A 1 184 ? 2.457 -10.804 -26.205 1.00 90.81 184 ASP A N 1
ATOM 1450 C CA . ASP A 1 184 ? 1.577 -9.687 -25.802 1.00 90.81 184 ASP A CA 1
ATOM 1451 C C . ASP A 1 184 ? 2.346 -8.655 -24.954 1.00 90.81 184 ASP A C 1
ATOM 1453 O O . ASP A 1 184 ? 3.039 -9.019 -24.004 1.00 90.81 184 ASP A O 1
ATOM 1457 N N . ASP A 1 185 ? 2.120 -7.358 -25.172 1.00 92.88 185 ASP A N 1
ATOM 1458 C CA . ASP A 1 185 ? 2.713 -6.280 -24.354 1.00 92.88 185 ASP A CA 1
ATOM 1459 C C . ASP A 1 185 ? 2.156 -6.181 -22.920 1.00 92.88 185 ASP A C 1
ATOM 1461 O O . ASP A 1 185 ? 2.631 -5.364 -22.134 1.00 92.88 185 ASP A O 1
ATOM 1465 N N . THR A 1 186 ? 1.116 -6.942 -22.564 1.00 97.06 186 THR A N 1
ATOM 1466 C CA . THR A 1 186 ? 0.357 -6.764 -21.312 1.00 97.06 186 THR A CA 1
ATOM 1467 C C . THR A 1 186 ? 0.367 -8.016 -20.447 1.00 97.06 186 THR A C 1
ATOM 1469 O O . THR A 1 186 ? 0.005 -9.098 -20.915 1.00 97.06 186 THR A O 1
ATOM 1472 N N . VAL A 1 187 ? 0.682 -7.837 -19.163 1.00 98.00 187 VAL A N 1
ATOM 1473 C CA . VAL A 1 187 ? 0.596 -8.873 -18.124 1.00 98.00 187 VAL A CA 1
ATOM 1474 C C . VAL A 1 187 ? -0.448 -8.458 -17.089 1.00 98.00 187 VAL A C 1
ATOM 1476 O O . VAL A 1 187 ? -0.499 -7.297 -16.689 1.00 98.00 187 VAL A O 1
ATOM 1479 N N . GLU A 1 188 ? -1.273 -9.402 -16.645 1.00 98.56 188 GLU A N 1
ATOM 1480 C CA . GLU A 1 188 ? -2.227 -9.204 -15.548 1.00 98.56 188 GLU A CA 1
ATOM 1481 C C . GLU A 1 188 ? -1.873 -10.174 -14.417 1.00 98.56 188 GLU A C 1
ATOM 1483 O O . GLU A 1 188 ? -1.770 -11.385 -14.642 1.00 98.56 188 GLU A O 1
ATOM 1488 N N . ILE A 1 189 ? -1.680 -9.648 -13.206 1.00 98.62 189 ILE A N 1
ATOM 1489 C CA . ILE A 1 189 ? -1.408 -10.440 -11.999 1.00 98.62 189 ILE A CA 1
ATOM 1490 C C . ILE A 1 189 ? -2.338 -10.020 -10.857 1.00 98.62 189 ILE A C 1
ATOM 1492 O O . ILE A 1 189 ? -2.713 -8.851 -10.749 1.00 98.62 189 ILE A O 1
ATOM 1496 N N . THR A 1 190 ? -2.651 -10.951 -9.958 1.00 98.56 190 THR A N 1
ATOM 1497 C CA . THR A 1 190 ? -3.291 -10.649 -8.672 1.00 98.56 190 THR A CA 1
ATOM 1498 C C . THR A 1 190 ? -2.279 -10.868 -7.557 1.00 98.56 190 THR A C 1
ATOM 1500 O O . THR A 1 190 ? -1.813 -11.981 -7.321 1.00 98.56 190 THR A O 1
ATOM 1503 N N . VAL A 1 191 ? -1.943 -9.793 -6.857 1.00 98.19 191 VAL A N 1
ATOM 1504 C CA . VAL A 1 191 ? -1.037 -9.757 -5.709 1.00 98.19 191 VAL A CA 1
ATOM 1505 C C . VAL A 1 191 ? -1.836 -9.941 -4.417 1.00 98.19 191 VAL A C 1
ATOM 1507 O O . VAL A 1 191 ? -2.909 -9.359 -4.256 1.00 98.19 191 VAL A O 1
ATOM 1510 N N . LYS A 1 192 ? -1.312 -10.738 -3.484 1.00 96.88 192 LYS A N 1
ATOM 1511 C CA . LYS A 1 192 ? -1.746 -10.764 -2.082 1.00 96.88 192 LYS A CA 1
ATOM 1512 C C . LYS A 1 192 ? -0.851 -9.813 -1.301 1.00 96.88 192 LYS A C 1
ATOM 1514 O O . LYS A 1 192 ? 0.369 -9.981 -1.325 1.00 96.88 192 LYS A O 1
ATOM 1519 N N . TYR A 1 193 ? -1.459 -8.810 -0.682 1.00 94.81 193 TYR A N 1
ATOM 1520 C CA . TYR A 1 193 ? -0.751 -7.735 -0.000 1.00 94.81 193 TYR A CA 1
ATOM 1521 C C . TYR A 1 193 ? -1.191 -7.621 1.453 1.00 94.81 193 TYR A C 1
ATOM 1523 O O . TYR A 1 193 ? -2.391 -7.552 1.727 1.00 94.81 193 TYR A O 1
ATOM 1531 N N . SER A 1 194 ? -0.219 -7.517 2.347 1.00 90.38 194 SER A N 1
ATOM 1532 C CA . SER A 1 194 ? -0.401 -7.314 3.780 1.00 90.38 194 SER A CA 1
ATOM 1533 C C . SER A 1 194 ? 0.125 -5.935 4.176 1.00 90.38 194 SER A C 1
ATOM 1535 O O . SER A 1 194 ? 1.207 -5.529 3.752 1.00 90.38 194 SER A O 1
ATOM 1537 N N . LYS A 1 195 ? -0.648 -5.194 4.972 1.00 87.31 195 LYS A N 1
ATOM 1538 C CA . LYS A 1 195 ? -0.307 -3.864 5.486 1.00 87.31 195 LYS A CA 1
ATOM 1539 C C . LYS A 1 195 ? -0.289 -3.892 7.012 1.00 87.31 195 LYS A C 1
ATOM 1541 O O . LYS A 1 195 ? -1.231 -4.388 7.628 1.00 87.31 195 LYS A O 1
ATOM 1546 N N . TYR A 1 196 ? 0.754 -3.300 7.581 1.00 80.38 196 TYR A N 1
ATOM 1547 C CA . TYR A 1 196 ? 0.982 -3.158 9.013 1.00 80.38 196 TYR A CA 1
ATOM 1548 C C . TYR A 1 196 ? 1.160 -1.672 9.350 1.00 80.38 196 TYR A C 1
ATOM 1550 O O . TYR A 1 196 ? 2.056 -1.006 8.817 1.00 80.38 196 TYR A O 1
ATOM 1558 N N . GLU A 1 197 ? 0.296 -1.139 10.206 1.00 73.25 197 GLU A N 1
ATOM 1559 C CA . GLU A 1 197 ? 0.285 0.270 10.614 1.00 73.25 197 GLU A CA 1
ATOM 1560 C C . GLU A 1 197 ? 1.151 0.511 11.862 1.00 73.25 197 GLU A C 1
ATOM 1562 O O . GLU A 1 197 ? 1.751 1.581 12.005 1.00 73.25 197 GLU A O 1
ATOM 1567 N N . GLU A 1 198 ? 1.314 -0.499 12.726 1.00 64.25 198 GLU A N 1
ATOM 1568 C CA . GLU A 1 198 ? 2.237 -0.431 13.863 1.00 64.25 198 GLU A CA 1
ATOM 1569 C C . GLU A 1 198 ? 3.702 -0.719 13.479 1.00 64.25 198 GLU A C 1
ATOM 1571 O O . GLU A 1 198 ? 4.049 -1.725 12.866 1.00 64.25 198 GLU A O 1
ATOM 1576 N N . ILE A 1 199 ? 4.614 0.118 13.985 1.00 51.59 199 ILE A N 1
ATOM 1577 C CA . ILE A 1 199 ? 6.079 -0.039 13.855 1.00 51.59 199 ILE A CA 1
ATOM 1578 C C . ILE A 1 199 ? 6.619 -1.218 14.715 1.00 51.59 199 ILE A C 1
ATOM 1580 O O . ILE A 1 199 ? 7.807 -1.540 14.663 1.00 51.59 199 ILE A O 1
ATOM 1584 N N . ALA A 1 200 ? 5.779 -1.852 15.545 1.00 41.25 200 ALA A N 1
ATOM 1585 C CA . ALA A 1 200 ? 6.206 -2.636 16.711 1.00 41.25 200 ALA A CA 1
ATOM 1586 C C . ALA A 1 200 ? 5.781 -4.122 16.744 1.00 41.25 200 ALA A C 1
ATOM 1588 O O . ALA A 1 200 ? 5.943 -4.773 17.782 1.00 41.25 200 ALA A O 1
ATOM 1589 N N . ALA A 1 201 ? 5.339 -4.709 15.628 1.00 42.06 201 ALA A N 1
ATOM 1590 C CA . ALA A 1 201 ? 5.148 -6.159 15.523 1.00 42.06 201 ALA A CA 1
ATOM 1591 C C . ALA A 1 201 ? 6.506 -6.892 15.406 1.00 42.06 201 ALA A C 1
ATOM 1593 O O . ALA A 1 201 ? 6.993 -7.208 14.324 1.00 42.06 201 ALA A O 1
ATOM 1594 N N . SER A 1 202 ? 7.150 -7.149 16.550 1.00 35.97 202 SER A N 1
ATOM 1595 C CA . SER A 1 202 ? 8.432 -7.883 16.623 1.00 35.97 202 SER A CA 1
ATOM 1596 C C . SER A 1 202 ? 8.320 -9.403 16.396 1.00 35.97 202 SER A C 1
ATOM 1598 O O . SER A 1 202 ? 9.341 -10.088 16.313 1.00 35.97 202 SER A O 1
ATOM 1600 N N . GLU A 1 203 ? 7.099 -9.913 16.231 1.00 45.28 203 GLU A N 1
ATOM 1601 C CA . GLU A 1 203 ? 6.775 -11.219 15.649 1.00 45.28 203 GLU A CA 1
ATOM 1602 C C . GLU A 1 203 ? 5.645 -11.026 14.615 1.00 45.28 203 GLU A C 1
ATOM 1604 O O . GLU A 1 203 ? 4.813 -10.136 14.810 1.00 45.28 203 GLU A O 1
ATOM 1609 N N . PRO A 1 204 ? 5.588 -11.817 13.524 1.00 43.41 204 PRO A N 1
ATOM 1610 C CA . PRO A 1 204 ? 4.554 -11.673 12.498 1.00 43.41 204 PRO A CA 1
ATOM 1611 C C . PRO A 1 204 ? 3.164 -12.027 13.050 1.00 43.41 204 PRO A C 1
ATOM 1613 O O . PRO A 1 204 ? 2.860 -13.197 13.299 1.00 43.41 204 PRO A O 1
ATOM 1616 N N . GLY A 1 205 ? 2.330 -11.003 13.234 1.00 59.75 205 GLY A N 1
ATOM 1617 C CA . GLY A 1 205 ? 0.896 -11.131 13.498 1.00 59.75 205 GLY A CA 1
ATOM 1618 C C . GLY A 1 205 ? 0.068 -11.252 12.213 1.00 59.75 205 GLY A C 1
ATOM 1619 O O . GLY A 1 205 ? 0.603 -11.193 11.103 1.00 59.75 205 GLY A O 1
ATOM 1620 N N . ASP A 1 206 ? -1.252 -11.392 12.365 1.00 68.75 206 ASP A N 1
ATOM 1621 C CA . ASP A 1 206 ? -2.178 -11.101 11.262 1.00 68.75 206 ASP A CA 1
ATOM 1622 C C . ASP A 1 206 ? -2.038 -9.603 10.883 1.00 68.75 206 ASP A C 1
ATOM 1624 O O . ASP A 1 206 ? -1.840 -8.781 11.780 1.00 68.75 206 ASP A O 1
ATOM 1628 N N . PRO A 1 207 ? -2.094 -9.233 9.590 1.00 77.12 207 PRO A N 1
ATOM 1629 C CA . PRO A 1 207 ? -1.950 -7.843 9.159 1.00 77.12 207 PRO A CA 1
ATOM 1630 C C . PRO A 1 207 ? -3.175 -6.998 9.516 1.00 77.12 207 PRO A C 1
ATOM 1632 O O . PRO A 1 207 ? -4.305 -7.489 9.450 1.00 77.12 207 PRO A O 1
ATOM 1635 N N . ASP A 1 208 ? -2.947 -5.714 9.803 1.00 76.44 208 ASP A N 1
ATOM 1636 C CA . ASP A 1 208 ? -4.007 -4.739 10.095 1.00 76.44 208 ASP A CA 1
ATOM 1637 C C . ASP A 1 208 ? -4.964 -4.599 8.899 1.00 76.44 208 ASP A C 1
ATOM 1639 O O . ASP A 1 208 ? -6.182 -4.543 9.065 1.00 76.44 208 ASP A O 1
ATOM 1643 N N . HIS A 1 209 ? -4.418 -4.655 7.676 1.00 83.06 209 HIS A N 1
ATOM 1644 C CA . HIS A 1 209 ? -5.207 -4.841 6.458 1.00 83.06 209 HIS A CA 1
ATOM 1645 C C . HIS A 1 209 ? -4.581 -5.867 5.509 1.00 83.06 209 HIS A C 1
ATOM 1647 O O . HIS A 1 209 ? -3.374 -5.853 5.266 1.00 83.06 209 HIS A O 1
ATOM 1653 N N . ALA A 1 210 ? -5.417 -6.698 4.887 1.00 88.94 210 ALA A N 1
ATOM 1654 C CA . ALA A 1 210 ? -5.030 -7.571 3.781 1.00 88.94 210 ALA A CA 1
ATOM 1655 C C . ALA A 1 210 ? -5.810 -7.205 2.512 1.00 88.94 210 ALA A C 1
ATOM 1657 O O . ALA A 1 210 ? -6.990 -6.856 2.578 1.00 88.94 210 ALA A O 1
ATOM 1658 N N . PHE A 1 211 ? -5.174 -7.310 1.346 1.00 93.81 211 PHE A N 1
ATOM 1659 C CA . PHE A 1 211 ? -5.786 -6.985 0.059 1.00 93.81 211 PHE A CA 1
ATOM 1660 C C . PHE A 1 211 ? -5.471 -8.025 -1.017 1.00 93.81 211 PHE A C 1
ATOM 1662 O O . PHE A 1 211 ? -4.346 -8.509 -1.149 1.00 93.81 211 PHE A O 1
ATOM 1669 N N . ASP A 1 212 ? -6.467 -8.275 -1.862 1.00 96.88 212 ASP A N 1
ATOM 1670 C CA . ASP A 1 212 ? -6.283 -8.810 -3.206 1.00 96.88 212 ASP A CA 1
ATOM 1671 C C . ASP A 1 212 ? -6.128 -7.622 -4.161 1.00 96.88 212 ASP A C 1
ATOM 1673 O O . ASP A 1 212 ? -7.067 -6.843 -4.343 1.00 96.88 212 ASP A O 1
ATOM 1677 N N . VAL A 1 213 ? -4.955 -7.461 -4.769 1.00 98.19 213 VAL A N 1
ATOM 1678 C CA . VAL A 1 213 ? -4.649 -6.321 -5.641 1.00 98.19 213 VAL A CA 1
ATOM 1679 C C . VAL A 1 213 ? -4.429 -6.800 -7.062 1.00 98.19 213 VAL A C 1
ATOM 1681 O O . VAL A 1 213 ? -3.454 -7.490 -7.350 1.00 98.19 213 VAL A O 1
ATOM 1684 N N . LYS A 1 214 ? -5.323 -6.412 -7.966 1.00 98.38 214 LYS A N 1
ATOM 1685 C CA . LYS A 1 214 ? -5.132 -6.637 -9.398 1.00 98.38 214 LYS A CA 1
ATOM 1686 C C . LYS A 1 214 ? -4.165 -5.604 -9.937 1.00 98.38 214 LYS A C 1
ATOM 1688 O O . LYS A 1 214 ? -4.366 -4.412 -9.717 1.00 98.38 214 LYS A O 1
ATOM 1693 N N . VAL A 1 215 ? -3.158 -6.066 -10.660 1.00 98.62 215 VAL A N 1
ATOM 1694 C CA . VAL A 1 215 ? -2.110 -5.249 -11.265 1.00 98.62 215 VAL A CA 1
ATOM 1695 C C . VAL A 1 215 ? -2.114 -5.510 -12.764 1.00 98.62 215 VAL A C 1
ATOM 1697 O O . VAL A 1 215 ? -2.043 -6.659 -13.200 1.00 98.62 215 VAL A O 1
ATOM 1700 N N . VAL A 1 216 ? -2.170 -4.438 -13.549 1.00 98.56 216 VAL A N 1
ATOM 1701 C CA . VAL A 1 216 ? -1.922 -4.485 -14.993 1.00 98.56 216 VAL A CA 1
ATOM 1702 C C . VAL A 1 216 ? -0.539 -3.904 -15.239 1.00 98.56 216 VAL A C 1
ATOM 1704 O O . VAL A 1 216 ? -0.262 -2.771 -14.841 1.00 98.56 216 VAL A O 1
ATOM 1707 N N . LEU A 1 217 ? 0.317 -4.680 -15.893 1.00 98.62 217 LEU A N 1
ATOM 1708 C CA . LEU A 1 217 ? 1.672 -4.300 -16.272 1.00 98.62 217 LEU A CA 1
ATOM 1709 C C . LEU A 1 217 ? 1.777 -4.193 -17.793 1.00 98.62 217 LEU A C 1
ATOM 1711 O O . LEU A 1 217 ? 1.150 -4.966 -18.525 1.00 98.62 217 LEU A O 1
ATOM 1715 N N . LYS A 1 218 ? 2.623 -3.279 -18.262 1.00 98.19 218 LYS A N 1
ATOM 1716 C CA . LYS A 1 218 ? 3.063 -3.203 -19.655 1.00 98.19 218 LYS A CA 1
ATOM 1717 C C . LYS A 1 218 ? 4.530 -3.612 -19.739 1.00 98.19 218 LYS A C 1
ATOM 1719 O O . LYS A 1 218 ? 5.318 -3.221 -18.883 1.00 98.19 218 LYS A O 1
ATOM 1724 N N . LYS A 1 219 ? 4.899 -4.371 -20.767 1.00 97.81 219 LYS A N 1
ATOM 1725 C CA . LYS A 1 219 ? 6.296 -4.636 -21.114 1.00 97.81 219 LYS A CA 1
ATOM 1726 C C . LYS A 1 219 ? 6.994 -3.362 -21.574 1.00 97.81 219 LYS A C 1
ATOM 1728 O O . LYS A 1 219 ? 6.500 -2.644 -22.444 1.00 97.81 219 LYS A O 1
ATOM 1733 N N . ASP A 1 220 ? 8.160 -3.137 -20.996 1.00 97.25 220 ASP A N 1
ATOM 1734 C CA . ASP A 1 220 ? 9.133 -2.132 -21.393 1.00 97.25 220 ASP A CA 1
ATOM 1735 C C . ASP A 1 220 ? 10.520 -2.729 -21.133 1.00 97.25 220 ASP A C 1
ATOM 1737 O O . ASP A 1 220 ? 10.945 -2.761 -19.976 1.00 97.25 220 ASP A O 1
ATOM 1741 N N . PRO A 1 221 ? 11.226 -3.236 -22.164 1.00 96.88 221 PRO A N 1
ATOM 1742 C CA . PRO A 1 221 ? 12.503 -3.920 -21.978 1.00 96.88 221 PRO A CA 1
ATOM 1743 C C . PRO A 1 221 ? 13.535 -3.086 -21.221 1.00 96.88 221 PRO A C 1
ATOM 1745 O O . PRO A 1 221 ? 14.422 -3.657 -20.598 1.00 96.88 221 PRO A O 1
ATOM 1748 N N . TYR A 1 222 ? 13.426 -1.757 -21.267 1.00 97.69 222 TYR A N 1
ATOM 1749 C CA . TYR A 1 222 ? 14.364 -0.837 -20.637 1.00 97.69 222 TYR A CA 1
ATOM 1750 C C . TYR A 1 222 ? 13.912 -0.353 -19.252 1.00 97.69 222 TYR A C 1
ATOM 1752 O O . TYR A 1 222 ? 14.603 0.466 -18.662 1.00 97.69 222 TYR A O 1
ATOM 1760 N N . SER A 1 223 ? 12.802 -0.846 -18.694 1.00 98.06 223 SER A N 1
ATOM 1761 C CA . SER A 1 223 ? 12.389 -0.486 -17.333 1.00 98.06 223 SER A CA 1
ATOM 1762 C C . SER A 1 223 ? 13.307 -1.100 -16.269 1.00 98.06 223 SER A C 1
ATOM 1764 O O . SER A 1 223 ? 13.488 -2.320 -16.218 1.00 98.06 223 SER A O 1
ATOM 1766 N N . CYS A 1 224 ? 13.786 -0.281 -15.323 1.00 97.94 224 CYS A N 1
ATOM 1767 C CA . CYS A 1 224 ? 14.489 -0.766 -14.126 1.00 97.94 224 CYS A CA 1
ATOM 1768 C C . CYS A 1 224 ? 13.613 -1.556 -13.134 1.00 97.94 224 CYS A C 1
ATOM 1770 O O . CYS A 1 224 ? 14.135 -2.053 -12.138 1.00 97.94 224 CYS A O 1
ATOM 1772 N N . PHE A 1 225 ? 12.306 -1.687 -13.378 1.00 98.12 225 PHE A N 1
ATOM 1773 C CA . PHE A 1 225 ? 11.391 -2.537 -12.609 1.00 98.12 225 PHE A CA 1
ATOM 1774 C C . PHE A 1 225 ? 11.189 -3.871 -13.341 1.00 98.12 225 PHE A C 1
ATOM 1776 O O . 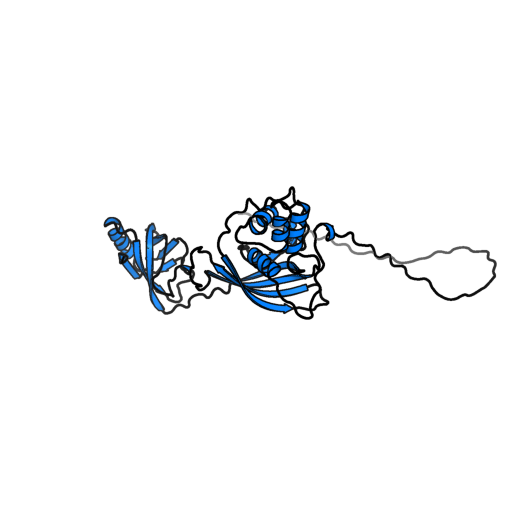PHE A 1 225 ? 10.097 -4.209 -13.797 1.00 98.12 225 PHE A O 1
ATOM 1783 N N . ASP A 1 226 ? 12.300 -4.598 -13.488 1.00 97.56 226 ASP A N 1
ATOM 1784 C CA . ASP A 1 226 ? 12.414 -5.922 -14.116 1.00 97.56 226 ASP A CA 1
ATOM 1785 C C . ASP A 1 226 ? 11.824 -6.016 -15.541 1.00 97.56 226 ASP A C 1
ATOM 1787 O O . ASP A 1 226 ? 11.323 -7.062 -15.955 1.00 97.56 226 ASP A O 1
ATOM 1791 N N . GLY A 1 227 ? 11.886 -4.925 -16.314 1.00 97.69 227 GLY A N 1
ATOM 1792 C CA . GLY A 1 227 ? 11.374 -4.878 -17.686 1.00 97.69 227 GLY A CA 1
ATOM 1793 C C . GLY A 1 227 ? 9.864 -4.619 -17.805 1.00 97.69 227 GLY A C 1
ATOM 1794 O O . GLY A 1 227 ? 9.268 -4.940 -18.839 1.00 97.69 227 GLY A O 1
ATOM 1795 N N . TYR A 1 228 ? 9.222 -4.066 -16.770 1.00 98.50 228 TYR A N 1
ATOM 1796 C CA . TYR A 1 228 ? 7.793 -3.736 -16.779 1.00 98.50 228 TYR A CA 1
ATOM 1797 C C . TYR A 1 228 ? 7.511 -2.324 -16.257 1.00 98.50 228 TYR A C 1
ATOM 1799 O O . TYR A 1 228 ? 8.179 -1.845 -15.344 1.00 98.50 228 TYR A O 1
ATOM 1807 N N . ASN A 1 229 ? 6.467 -1.683 -16.784 1.00 98.44 229 ASN A N 1
ATOM 1808 C CA . ASN A 1 229 ? 5.828 -0.525 -16.160 1.00 98.44 229 ASN A CA 1
ATOM 1809 C C . ASN A 1 229 ? 4.481 -0.932 -15.542 1.00 98.44 229 ASN A C 1
ATOM 1811 O O . ASN A 1 229 ? 3.767 -1.773 -16.099 1.00 98.44 229 ASN A O 1
ATOM 1815 N N . VAL A 1 230 ? 4.070 -0.285 -14.451 1.00 98.50 230 VAL A N 1
ATOM 1816 C CA . VAL A 1 230 ? 2.728 -0.445 -13.876 1.00 98.50 230 VAL A CA 1
ATOM 1817 C C . VAL A 1 230 ? 1.740 0.470 -14.598 1.00 98.50 230 VAL A C 1
ATOM 1819 O O . VAL A 1 230 ? 1.913 1.686 -14.629 1.00 98.50 230 VAL A O 1
ATOM 1822 N N . VAL A 1 231 ? 0.683 -0.119 -15.159 1.00 98.25 231 VAL A N 1
ATOM 1823 C CA . VAL A 1 231 ? -0.403 0.608 -15.834 1.00 98.25 231 VAL A CA 1
ATOM 1824 C C . VAL A 1 231 ? -1.498 0.975 -14.842 1.00 98.25 231 VAL A C 1
ATOM 1826 O O . VAL A 1 231 ? -1.897 2.131 -14.763 1.00 98.25 231 VAL A O 1
ATOM 1829 N N . SER A 1 232 ? -1.983 0.008 -14.061 1.00 97.50 232 SER A N 1
ATOM 1830 C CA . SER A 1 232 ? -3.070 0.248 -13.106 1.00 97.50 232 SER A CA 1
ATOM 1831 C C . SER A 1 232 ? -3.091 -0.754 -11.958 1.00 97.50 232 SER A C 1
ATOM 1833 O O . SER A 1 232 ? -2.700 -1.910 -12.136 1.00 97.50 232 SER A O 1
ATOM 1835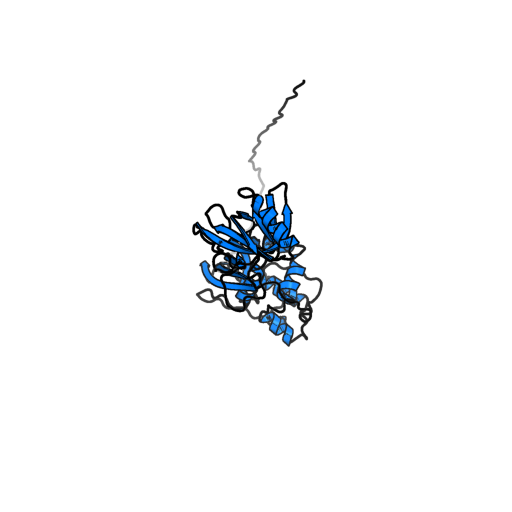 N N . LEU A 1 233 ? -3.644 -0.325 -10.823 1.00 97.56 233 LEU A N 1
ATOM 1836 C CA . LEU A 1 233 ? -3.937 -1.141 -9.647 1.00 97.56 233 LEU A CA 1
ATOM 1837 C C . LEU A 1 233 ? -5.432 -1.057 -9.301 1.00 97.56 233 LEU A C 1
ATOM 1839 O O . LEU A 1 233 ? -6.020 0.023 -9.348 1.00 97.56 233 LEU A O 1
ATOM 1843 N N . GLU A 1 234 ? -6.035 -2.166 -8.876 1.00 97.19 234 GLU A N 1
ATOM 1844 C CA . GLU A 1 234 ? -7.352 -2.194 -8.222 1.00 97.19 234 GLU A CA 1
ATOM 1845 C C . GLU A 1 234 ? -7.287 -3.082 -6.975 1.00 97.19 234 GLU A C 1
ATOM 1847 O O . GLU A 1 234 ? -7.113 -4.299 -7.079 1.00 97.19 234 GLU A O 1
ATOM 1852 N N . LYS A 1 235 ? -7.431 -2.474 -5.793 1.00 95.25 235 LYS A N 1
ATOM 1853 C CA . LYS A 1 235 ? -7.454 -3.183 -4.509 1.00 95.25 235 LYS A CA 1
ATOM 1854 C C . LYS A 1 235 ? -8.860 -3.672 -4.175 1.00 95.25 235 LYS A C 1
ATOM 1856 O O . LYS A 1 235 ? -9.835 -2.932 -4.280 1.00 95.25 235 LYS A O 1
ATOM 1861 N N . THR A 1 236 ? -8.950 -4.897 -3.680 1.00 94.12 236 THR A N 1
ATOM 1862 C CA . THR A 1 236 ? -10.109 -5.436 -2.965 1.00 94.12 236 THR A CA 1
ATOM 1863 C C . THR A 1 236 ? -9.652 -5.796 -1.561 1.00 94.12 236 THR A C 1
ATOM 1865 O O . THR A 1 236 ? -8.761 -6.627 -1.412 1.00 94.12 236 THR A O 1
ATOM 1868 N N . GLU A 1 237 ? -10.232 -5.182 -0.531 1.00 89.69 237 GLU A N 1
ATOM 1869 C CA . GLU A 1 237 ? -9.898 -5.540 0.849 1.00 89.69 237 GLU A CA 1
ATOM 1870 C C . GLU A 1 237 ? -10.383 -6.962 1.172 1.00 89.69 237 GLU A C 1
ATOM 1872 O O . GLU A 1 237 ? -11.531 -7.333 0.910 1.00 89.69 237 GLU A O 1
ATOM 1877 N N . THR A 1 238 ? -9.471 -7.767 1.712 1.00 88.25 238 THR A N 1
ATOM 1878 C CA . THR A 1 238 ? -9.658 -9.168 2.108 1.00 88.25 238 THR A CA 1
ATOM 1879 C C . THR A 1 238 ? -9.239 -9.430 3.557 1.00 88.25 238 THR A C 1
ATOM 1881 O O . THR A 1 238 ? -9.213 -10.589 3.982 1.00 88.25 238 THR A O 1
ATOM 1884 N N . THR A 1 239 ? -8.973 -8.365 4.328 1.00 81.50 239 THR A N 1
ATOM 1885 C CA . THR A 1 239 ? -8.791 -8.371 5.785 1.00 81.50 239 THR A CA 1
ATOM 1886 C C . THR A 1 239 ? -9.833 -9.277 6.430 1.00 81.50 239 THR A C 1
ATOM 1888 O O . THR A 1 239 ? -11.041 -9.097 6.241 1.00 81.50 239 THR A O 1
ATOM 1891 N N . LYS A 1 240 ? -9.385 -10.296 7.171 1.00 71.06 240 LYS A N 1
ATOM 1892 C CA . LYS A 1 240 ? -10.307 -11.225 7.827 1.00 71.06 240 LYS A CA 1
ATOM 1893 C C . LYS A 1 240 ? -11.023 -10.486 8.947 1.00 71.06 240 LYS A C 1
ATOM 1895 O O . LYS A 1 240 ? -10.466 -10.301 10.024 1.00 71.06 240 LYS A O 1
ATOM 1900 N N . SER A 1 241 ? -12.279 -10.120 8.720 1.00 67.44 241 SER A N 1
ATOM 1901 C CA . SER A 1 241 ? -13.151 -9.717 9.815 1.00 67.44 241 SER A CA 1
ATOM 1902 C C . SER A 1 241 ? -13.221 -10.855 10.835 1.00 67.44 241 SER A C 1
ATOM 1904 O O . SER A 1 241 ? -13.534 -11.993 10.478 1.00 67.44 241 SER A O 1
ATOM 1906 N N . LEU A 1 242 ? -12.940 -10.554 12.104 1.00 73.00 242 LEU A N 1
ATOM 1907 C CA . LEU A 1 242 ? -13.278 -11.448 13.203 1.00 73.00 242 LEU A CA 1
ATOM 1908 C C . LEU A 1 242 ? -14.769 -11.799 13.136 1.00 73.00 242 LEU A C 1
ATOM 1910 O O . LEU A 1 242 ? -15.628 -10.927 12.999 1.00 73.00 242 LEU A O 1
ATOM 1914 N N . GLU A 1 243 ? -15.073 -13.085 13.266 1.00 79.69 243 GLU A N 1
ATOM 1915 C CA . GLU A 1 243 ? -16.446 -13.572 13.342 1.00 79.69 243 GLU A CA 1
ATOM 1916 C C . GLU A 1 243 ? -16.953 -13.489 14.782 1.00 79.69 243 GLU A C 1
ATOM 1918 O O . GLU A 1 243 ? -16.299 -13.963 15.714 1.00 79.69 243 GLU A O 1
ATOM 1923 N N . ALA A 1 244 ? -18.149 -12.927 14.957 1.00 85.69 244 ALA A N 1
ATOM 1924 C CA . ALA A 1 244 ? -18.777 -12.766 16.260 1.00 85.69 244 ALA A CA 1
ATOM 1925 C C . ALA A 1 244 ? -19.020 -14.120 16.952 1.00 85.69 244 ALA A C 1
ATOM 1927 O O . ALA A 1 244 ? -19.841 -14.930 16.511 1.00 85.69 244 ALA A O 1
ATOM 1928 N N . ASP A 1 245 ? -18.344 -14.354 18.076 1.00 87.88 245 ASP A N 1
ATOM 1929 C CA . ASP A 1 245 ? -18.381 -15.634 18.791 1.00 87.88 245 ASP A CA 1
ATOM 1930 C C . ASP A 1 245 ? -19.471 -15.705 19.886 1.00 87.88 245 ASP A C 1
ATOM 1932 O O . ASP A 1 245 ? -19.752 -16.772 20.445 1.00 87.88 245 ASP A O 1
ATOM 1936 N N . GLY A 1 246 ? -20.109 -14.567 20.178 1.00 90.50 246 GLY A N 1
ATOM 1937 C CA . GLY A 1 246 ? -21.169 -14.401 21.166 1.00 90.50 246 GLY A CA 1
ATOM 1938 C C . GLY A 1 246 ? -20.711 -14.401 22.628 1.00 90.50 246 GLY A C 1
ATOM 1939 O O . GLY A 1 246 ? -21.585 -14.426 23.507 1.00 90.50 246 GLY A O 1
ATOM 1940 N N . LYS A 1 247 ? -19.403 -14.393 22.910 1.00 92.38 247 LYS A N 1
ATOM 1941 C CA . LYS A 1 247 ? -18.829 -14.345 24.262 1.00 92.38 247 LYS A CA 1
ATOM 1942 C C . LYS A 1 247 ? -18.635 -12.905 24.749 1.00 92.38 247 LYS A C 1
ATOM 1944 O O . LYS A 1 247 ? -18.894 -11.932 24.041 1.00 92.38 247 LYS A O 1
ATOM 1949 N N . THR A 1 248 ? -18.232 -12.793 26.013 1.00 93.31 248 THR A N 1
ATOM 1950 C CA . THR A 1 248 ? -17.775 -11.541 26.617 1.00 93.31 248 THR A CA 1
ATOM 1951 C C . THR A 1 248 ? -16.267 -11.423 26.455 1.00 93.31 248 THR A C 1
ATOM 1953 O O . THR A 1 248 ? -15.550 -12.340 26.853 1.00 93.31 248 THR A O 1
ATOM 1956 N N . HIS A 1 249 ? -15.829 -10.281 25.935 1.00 91.75 249 HIS A N 1
ATOM 1957 C CA . HIS A 1 249 ? -14.435 -9.858 25.836 1.00 91.75 249 HIS A CA 1
ATOM 1958 C C . HIS A 1 249 ? -14.247 -8.558 26.619 1.00 91.75 249 HIS A C 1
ATOM 1960 O O . HIS A 1 249 ? -15.228 -7.919 27.014 1.00 91.75 249 HIS A O 1
ATOM 1966 N N . TYR A 1 250 ? -12.996 -8.173 26.853 1.00 91.94 250 TYR A N 1
ATOM 1967 C CA . TYR A 1 250 ? -12.654 -6.988 27.633 1.00 91.94 250 TYR A CA 1
ATOM 1968 C C . TYR A 1 250 ? -11.732 -6.077 26.837 1.00 91.94 250 TYR A C 1
ATOM 1970 O O . TYR A 1 250 ? -10.731 -6.532 26.302 1.00 91.94 250 TYR A O 1
ATOM 1978 N N . VAL A 1 251 ? -12.049 -4.792 26.765 1.00 91.88 251 VAL A N 1
ATOM 1979 C CA . VAL A 1 251 ? -11.096 -3.786 26.288 1.00 91.88 251 VAL A CA 1
ATOM 1980 C C . VAL A 1 251 ? -10.561 -3.007 27.479 1.00 91.88 251 VAL A C 1
ATOM 1982 O O . VAL A 1 251 ? -11.274 -2.784 28.458 1.00 91.88 251 VAL A O 1
ATOM 1985 N N . TYR A 1 252 ? -9.311 -2.597 27.393 1.00 92.56 252 TYR A N 1
ATOM 1986 C CA . TYR A 1 252 ? -8.627 -1.733 28.336 1.00 92.56 252 TYR A CA 1
ATOM 1987 C C . TYR A 1 252 ? -8.312 -0.432 27.611 1.00 92.56 252 TYR A C 1
ATOM 1989 O O . TYR A 1 252 ? -7.974 -0.464 26.434 1.00 92.56 252 TYR A O 1
ATOM 1997 N N . GLY A 1 253 ? -8.426 0.708 28.280 1.00 93.50 253 GLY A N 1
ATOM 1998 C CA . GLY A 1 253 ? -8.076 1.991 27.675 1.00 93.50 253 GLY A CA 1
ATOM 1999 C C . GLY A 1 253 ? -8.157 3.134 28.671 1.00 93.50 253 GLY A C 1
ATOM 2000 O O . GLY A 1 253 ? -8.787 3.013 29.729 1.00 93.50 253 GLY A O 1
ATOM 2001 N N . ASP A 1 254 ? -7.509 4.240 28.333 1.00 94.94 254 ASP A N 1
ATOM 2002 C CA . ASP A 1 254 ? -7.470 5.432 29.170 1.00 94.94 254 ASP A CA 1
ATOM 2003 C C . ASP A 1 254 ? -8.734 6.271 28.927 1.00 94.94 254 ASP A C 1
ATOM 2005 O O . ASP A 1 254 ? -9.106 6.544 27.786 1.00 94.94 254 ASP A O 1
ATOM 2009 N N . ILE A 1 255 ? -9.427 6.679 29.994 1.00 95.50 255 ILE A N 1
ATOM 2010 C CA . ILE A 1 255 ? -10.644 7.495 29.904 1.00 95.50 255 ILE A CA 1
ATOM 2011 C C . ILE A 1 255 ? -10.292 8.873 29.336 1.00 95.50 255 ILE A C 1
ATOM 2013 O O . ILE A 1 255 ? -9.648 9.681 30.014 1.00 95.50 255 ILE A O 1
ATOM 2017 N N . LEU A 1 256 ? -10.811 9.167 28.143 1.00 94.62 256 LEU A N 1
ATOM 2018 C CA . LEU A 1 256 ? -10.631 10.445 27.462 1.00 94.62 256 LEU A CA 1
ATOM 2019 C C . LEU A 1 256 ? -11.766 11.433 27.770 1.00 94.62 256 LEU A C 1
ATOM 2021 O O . LEU A 1 256 ? -11.501 12.544 28.230 1.00 94.62 256 LEU A O 1
ATOM 2025 N N . ASP A 1 257 ? -13.024 11.044 27.529 1.00 95.06 257 ASP A N 1
ATOM 2026 C CA . ASP A 1 257 ? -14.200 11.915 27.706 1.00 95.06 257 ASP A CA 1
ATOM 2027 C C . ASP A 1 257 ? -15.511 11.121 27.917 1.00 95.06 257 ASP A C 1
ATOM 2029 O O . ASP A 1 257 ? -15.556 9.897 27.766 1.00 95.06 257 ASP A O 1
ATOM 2033 N N . TYR A 1 258 ? -16.600 11.825 28.247 1.00 94.19 258 TYR A N 1
ATOM 2034 C CA . TYR A 1 258 ? -17.951 11.277 28.399 1.00 94.19 258 TYR A CA 1
ATOM 2035 C C . TYR A 1 258 ? -18.993 12.116 27.652 1.00 94.19 258 TYR A C 1
ATOM 2037 O O . TYR A 1 258 ? -19.189 13.295 27.953 1.00 94.19 258 TYR A O 1
ATOM 2045 N N . ASP A 1 259 ? -19.788 11.483 26.789 1.00 92.06 259 ASP A N 1
ATOM 2046 C CA . ASP A 1 259 ? -20.968 12.117 26.197 1.00 92.06 259 ASP A CA 1
ATOM 2047 C C . ASP A 1 259 ? -22.233 11.691 26.954 1.00 92.06 259 ASP A C 1
ATOM 2049 O O . ASP A 1 259 ? -22.776 10.602 26.753 1.00 92.06 259 ASP A O 1
ATOM 2053 N N . LEU A 1 260 ? -22.715 12.563 27.842 1.00 90.50 260 LEU A N 1
ATOM 2054 C CA . LEU A 1 260 ? -23.892 12.295 28.677 1.00 90.50 260 LEU A CA 1
ATOM 2055 C C . LEU A 1 260 ? -25.220 12.385 27.912 1.00 90.50 260 LEU A C 1
ATOM 2057 O O . LEU A 1 260 ? -26.205 11.798 28.355 1.00 90.50 260 LEU A O 1
ATOM 2061 N N . ASP A 1 261 ? -25.257 13.086 26.776 1.00 89.88 261 ASP A N 1
ATOM 2062 C CA . ASP A 1 261 ? -26.460 13.186 25.943 1.00 89.88 261 ASP A CA 1
ATOM 2063 C C . ASP A 1 261 ? -26.616 11.933 25.061 1.00 89.88 261 ASP A C 1
ATOM 2065 O O . ASP A 1 261 ? -27.740 11.488 24.804 1.00 89.88 261 ASP A O 1
ATOM 2069 N N . LYS A 1 262 ? -25.500 11.328 24.629 1.00 91.25 262 LYS A N 1
ATOM 2070 C CA . LYS A 1 262 ? -25.473 10.055 23.885 1.00 91.25 262 LYS A CA 1
ATOM 2071 C C . LYS A 1 262 ? -25.369 8.811 24.777 1.00 91.25 262 LYS A C 1
ATOM 2073 O O . LYS A 1 262 ? -25.738 7.731 24.328 1.00 91.25 262 LYS A O 1
ATOM 2078 N N . ASN A 1 263 ? -24.987 8.968 26.046 1.00 95.12 263 ASN A N 1
ATOM 2079 C CA . ASN A 1 263 ? -24.634 7.902 26.996 1.00 95.12 263 ASN A CA 1
ATOM 2080 C C . ASN A 1 263 ? -23.379 7.115 26.582 1.00 95.12 263 ASN A C 1
ATOM 2082 O O . ASN A 1 263 ? -23.392 5.887 26.635 1.00 95.12 263 ASN A O 1
ATOM 2086 N N . TYR A 1 264 ? -22.302 7.804 26.189 1.00 95.69 264 TYR A N 1
ATOM 2087 C CA . TYR A 1 264 ? -21.040 7.175 25.776 1.00 95.69 264 TYR A CA 1
ATOM 2088 C C . TYR A 1 264 ? -19.862 7.505 26.705 1.00 95.69 264 TYR A C 1
ATOM 2090 O O . TYR A 1 264 ? -19.805 8.589 27.290 1.00 95.69 264 TYR A O 1
ATOM 2098 N N . ILE A 1 265 ? -18.901 6.581 26.784 1.00 96.75 265 ILE A N 1
ATOM 2099 C CA . ILE A 1 265 ? -17.540 6.808 27.303 1.00 96.75 265 ILE A CA 1
ATOM 2100 C C . ILE A 1 265 ? -16.589 6.733 26.103 1.00 96.75 265 ILE A C 1
ATOM 2102 O O . ILE A 1 265 ? -16.740 5.830 25.281 1.00 96.75 265 ILE A O 1
ATOM 2106 N N . GLN A 1 266 ? -15.624 7.642 25.991 1.00 96.50 266 GLN A N 1
ATOM 2107 C CA . GLN A 1 266 ? -14.558 7.557 24.991 1.00 96.50 266 GLN A CA 1
ATOM 2108 C C . GLN A 1 266 ? -13.249 7.124 25.656 1.00 96.50 266 GLN A C 1
ATOM 2110 O O . GLN A 1 266 ? -12.858 7.690 26.679 1.00 96.50 266 GLN A O 1
ATOM 2115 N N . LEU A 1 267 ? -12.583 6.133 25.064 1.00 95.19 267 LEU A N 1
ATOM 2116 C CA . LEU A 1 267 ? -11.263 5.653 25.467 1.00 95.19 267 LEU A CA 1
ATOM 2117 C C . LEU A 1 267 ? -10.199 6.079 24.448 1.00 95.19 267 LEU A C 1
ATOM 2119 O O . LEU A 1 267 ? -10.479 6.123 23.249 1.00 95.19 267 LEU A O 1
ATOM 2123 N N . GLU A 1 268 ? -8.992 6.358 24.932 1.00 92.56 268 GLU A N 1
ATOM 2124 C CA . GLU A 1 268 ? -7.754 6.512 24.155 1.00 92.56 268 GLU A CA 1
ATOM 2125 C C . GLU A 1 268 ? -6.825 5.313 24.428 1.00 92.56 268 GLU A C 1
ATOM 2127 O O . GLU A 1 268 ? -6.881 4.719 25.510 1.00 92.56 268 GLU A O 1
ATOM 2132 N N . TYR A 1 269 ? -5.985 4.949 23.455 1.00 86.12 269 TYR A N 1
ATOM 2133 C CA . TYR A 1 269 ? -5.094 3.775 23.500 1.00 86.12 269 TYR A CA 1
ATOM 2134 C C . TYR A 1 269 ? -5.806 2.460 23.889 1.00 86.12 269 TYR A C 1
ATOM 2136 O O . TYR A 1 269 ? -5.364 1.777 24.819 1.00 86.12 269 TYR A O 1
ATOM 2144 N N . PRO A 1 270 ? -6.923 2.095 23.228 1.00 86.94 270 PRO A N 1
ATOM 2145 C CA . PRO A 1 270 ? -7.594 0.827 23.483 1.00 86.94 270 PRO A CA 1
ATOM 2146 C C . PRO A 1 270 ? -6.696 -0.377 23.150 1.00 86.94 270 PRO A C 1
ATOM 2148 O O . PRO A 1 270 ? -6.073 -0.438 22.094 1.00 86.94 270 PRO A O 1
ATOM 2151 N N . PHE A 1 271 ? -6.670 -1.368 24.038 1.00 84.94 271 PHE A N 1
ATOM 2152 C CA . PHE A 1 271 ? -6.024 -2.665 23.824 1.00 84.94 271 PHE A CA 1
ATOM 2153 C C . PHE A 1 271 ? -6.844 -3.788 24.466 1.00 84.94 271 PHE A C 1
ATOM 2155 O O . PHE A 1 271 ? -7.672 -3.541 25.345 1.00 84.94 271 PHE A O 1
ATOM 2162 N N . GLY A 1 272 ? -6.625 -5.035 24.058 1.00 81.88 272 GLY A N 1
ATOM 2163 C CA . GLY A 1 272 ? -7.241 -6.206 24.690 1.00 81.88 272 GLY A CA 1
ATOM 2164 C C . GLY A 1 272 ? -6.228 -7.231 25.185 1.00 81.88 272 GLY A C 1
ATOM 2165 O O . GLY A 1 272 ? -5.016 -7.067 25.057 1.00 81.88 272 GLY A O 1
ATOM 2166 N N . ASP A 1 273 ? -6.749 -8.288 25.804 1.00 76.94 273 ASP A N 1
ATOM 2167 C CA . ASP A 1 273 ? -5.996 -9.346 26.487 1.00 76.94 273 ASP A CA 1
ATOM 2168 C C . ASP A 1 273 ? -6.122 -10.741 25.836 1.00 76.94 273 ASP A C 1
ATOM 2170 O O . ASP A 1 273 ? -5.558 -11.715 26.344 1.00 76.94 273 ASP A O 1
ATOM 2174 N N . ASP A 1 274 ? -6.829 -10.855 24.709 1.00 69.25 274 ASP A N 1
ATOM 2175 C CA . ASP A 1 274 ? -7.010 -12.079 23.927 1.00 69.25 274 ASP A CA 1
ATOM 2176 C C . ASP A 1 274 ? -6.894 -11.836 22.398 1.00 69.25 274 ASP A C 1
ATOM 2178 O O . ASP A 1 274 ? -6.593 -10.742 21.927 1.00 69.25 274 ASP A O 1
ATOM 2182 N N . TYR A 1 275 ? -7.031 -12.891 21.591 1.00 65.12 275 TYR A N 1
ATOM 2183 C CA . TYR A 1 275 ? -6.862 -12.818 20.128 1.00 65.12 275 TYR A CA 1
ATOM 2184 C C . TYR A 1 275 ? -8.030 -12.103 19.414 1.00 65.12 275 TYR A C 1
ATOM 2186 O O . TYR A 1 275 ? -7.865 -11.536 18.338 1.00 65.12 275 TYR A O 1
ATOM 2194 N N . THR A 1 276 ? -9.215 -12.121 20.020 1.00 63.38 276 THR A N 1
ATOM 2195 C CA . THR A 1 276 ? -10.485 -11.569 19.506 1.00 63.38 276 THR A CA 1
ATOM 2196 C C . THR A 1 276 ? -10.618 -10.066 19.769 1.00 63.38 276 THR A C 1
ATOM 2198 O O . THR A 1 276 ? -11.492 -9.404 19.221 1.00 63.38 276 THR A O 1
ATOM 2201 N N . ASN A 1 277 ? -9.770 -9.533 20.642 1.00 62.66 277 ASN A N 1
ATOM 2202 C CA . ASN A 1 277 ? -9.643 -8.132 21.032 1.00 62.66 277 ASN A CA 1
ATOM 2203 C C . ASN A 1 277 ? -8.166 -7.692 20.935 1.00 62.66 277 ASN A C 1
ATOM 2205 O O . ASN A 1 277 ? -7.728 -6.841 21.697 1.00 62.66 277 ASN A O 1
ATOM 2209 N N . GLY A 1 278 ? -7.378 -8.271 20.022 1.00 61.88 278 GLY A N 1
ATOM 2210 C CA . GLY A 1 278 ? -6.008 -7.808 19.776 1.00 61.88 278 GLY A CA 1
ATOM 2211 C C . GLY A 1 278 ? -5.966 -6.350 19.294 1.00 61.88 278 GLY A C 1
ATOM 2212 O O . GLY A 1 278 ? -6.927 -5.872 18.691 1.00 61.88 278 GLY A O 1
ATOM 2213 N N . ASN A 1 279 ? -4.849 -5.655 19.536 1.00 62.47 279 ASN A N 1
ATOM 2214 C CA . ASN A 1 279 ? -4.687 -4.222 19.239 1.00 62.47 279 ASN A CA 1
ATOM 2215 C C . ASN A 1 279 ? -5.054 -3.843 17.795 1.00 62.47 279 ASN A C 1
ATOM 2217 O O . ASN A 1 279 ? -5.725 -2.840 17.601 1.00 62.47 279 ASN A O 1
ATOM 2221 N N . ALA A 1 280 ? -4.716 -4.694 16.818 1.00 60.84 280 ALA A N 1
ATOM 2222 C CA . ALA A 1 280 ? -5.046 -4.541 15.393 1.00 60.84 280 ALA A CA 1
ATOM 2223 C C . ALA A 1 280 ? -6.549 -4.343 15.087 1.00 60.84 280 ALA A C 1
ATOM 2225 O O . ALA A 1 280 ? -6.924 -3.958 13.983 1.00 60.84 280 ALA A O 1
ATOM 2226 N N . TYR A 1 281 ? -7.439 -4.621 16.046 1.00 72.31 281 TYR A N 1
ATOM 2227 C CA . TYR A 1 281 ? -8.881 -4.426 15.900 1.00 72.31 281 TYR A CA 1
ATOM 2228 C C . TYR A 1 281 ? -9.402 -3.142 16.555 1.00 72.31 281 TYR A C 1
ATOM 2230 O O . TYR A 1 281 ? -10.617 -2.943 16.561 1.00 72.31 281 TYR A O 1
ATOM 2238 N N . PHE A 1 282 ? -8.541 -2.271 17.080 1.00 74.56 282 PHE A N 1
ATOM 2239 C CA . PHE A 1 282 ? -8.920 -0.962 17.609 1.00 74.56 282 PHE A CA 1
ATOM 2240 C C . PHE A 1 282 ? -8.122 0.162 16.933 1.00 74.56 282 PHE A C 1
ATOM 2242 O O . PHE A 1 282 ? -6.920 0.046 16.730 1.00 74.56 282 PHE A O 1
ATOM 2249 N N . ASP A 1 283 ? -8.794 1.273 16.633 1.00 73.56 283 ASP A N 1
ATOM 2250 C CA . ASP A 1 283 ? -8.132 2.539 16.291 1.00 73.56 283 ASP A CA 1
ATOM 2251 C C . ASP A 1 283 ? -7.635 3.227 17.586 1.00 73.56 283 ASP A C 1
ATOM 2253 O O . ASP A 1 283 ? -7.971 2.812 18.697 1.00 73.56 283 ASP A O 1
ATOM 2257 N N . HIS A 1 284 ? -6.888 4.326 17.473 1.00 82.00 284 HIS A N 1
ATOM 2258 C CA . HIS A 1 284 ? -6.375 5.143 18.585 1.00 82.00 284 HIS A CA 1
ATOM 2259 C C . HIS A 1 284 ? -7.462 5.548 19.603 1.00 82.00 284 HIS A C 1
ATOM 2261 O O . HIS A 1 284 ? -7.162 5.783 20.778 1.00 82.00 284 HIS A O 1
ATOM 2267 N N . PHE A 1 285 ? -8.728 5.604 19.173 1.00 90.25 285 PHE A N 1
ATOM 2268 C CA . PHE A 1 285 ? -9.889 5.870 20.020 1.00 90.25 285 PHE A CA 1
ATOM 2269 C C . PHE A 1 285 ? -10.972 4.794 19.890 1.00 90.25 285 PHE A C 1
ATOM 2271 O O . PHE A 1 285 ? -11.286 4.336 18.795 1.00 90.25 285 PHE A O 1
ATOM 2278 N N . LEU A 1 286 ? -11.651 4.501 21.002 1.00 93.00 286 LEU A N 1
ATOM 2279 C CA . LEU A 1 286 ? -12.806 3.601 21.044 1.00 93.00 286 LEU A CA 1
ATOM 2280 C C . LEU A 1 286 ? -13.996 4.249 21.762 1.00 93.00 286 LEU A C 1
ATOM 2282 O O . LEU A 1 286 ? -13.844 4.862 22.819 1.00 93.00 286 LEU A O 1
ATOM 2286 N N . THR A 1 287 ? -15.203 4.062 21.222 1.00 95.94 287 THR A N 1
ATOM 2287 C CA . THR A 1 287 ? -16.454 4.491 21.866 1.00 95.94 287 THR A CA 1
ATOM 2288 C C . THR A 1 287 ? -17.134 3.329 22.592 1.00 95.94 287 THR A C 1
ATOM 2290 O O . THR A 1 287 ? -17.435 2.291 22.002 1.00 95.94 287 THR A O 1
ATOM 2293 N N . ILE A 1 288 ? -17.460 3.515 23.868 1.00 96.69 288 ILE A N 1
ATOM 2294 C CA . ILE A 1 288 ? -18.306 2.598 24.636 1.00 96.69 288 ILE A CA 1
ATOM 2295 C C . ILE A 1 288 ? -19.740 3.125 24.618 1.00 96.69 288 ILE A C 1
ATOM 2297 O O . ILE A 1 288 ? -20.035 4.163 25.211 1.00 96.69 288 ILE A O 1
ATOM 2301 N N . ASP A 1 289 ? -20.642 2.397 23.964 1.00 96.31 289 ASP A N 1
ATOM 2302 C CA . ASP A 1 289 ? -22.082 2.627 24.019 1.00 96.31 289 ASP A CA 1
ATOM 2303 C C . ASP A 1 289 ? -22.654 2.077 25.336 1.00 96.31 289 ASP A C 1
ATOM 2305 O O . ASP A 1 289 ? -22.783 0.863 25.520 1.00 96.31 289 ASP A O 1
ATOM 2309 N N . CYS A 1 290 ? -23.020 2.981 26.249 1.00 96.69 290 CYS A N 1
ATOM 2310 C CA . CYS A 1 290 ? -23.670 2.662 27.520 1.00 96.69 290 CYS A CA 1
ATOM 2311 C C . CYS A 1 290 ? -25.195 2.878 27.469 1.00 96.69 290 CYS A C 1
ATOM 2313 O O . CYS A 1 290 ? -25.832 2.907 28.519 1.00 96.69 290 CYS A O 1
ATOM 2315 N N . SER A 1 291 ? -25.824 3.026 26.296 1.00 94.75 291 SER A N 1
ATOM 2316 C CA . SER A 1 291 ? -27.269 3.308 26.181 1.00 94.75 291 SER A CA 1
ATOM 2317 C C . SER A 1 291 ? -28.172 2.248 26.826 1.00 94.75 291 SER A C 1
ATOM 2319 O O . SER A 1 291 ? -29.213 2.594 27.388 1.00 94.75 291 SER A O 1
ATOM 2321 N N . ASP A 1 292 ? -27.758 0.976 26.812 1.00 93.88 292 ASP A N 1
ATOM 2322 C CA . ASP A 1 292 ? -28.463 -0.117 27.497 1.00 93.88 292 ASP A CA 1
ATOM 2323 C C . ASP A 1 292 ? -28.180 -0.153 29.016 1.00 93.88 292 ASP A C 1
ATOM 2325 O O . ASP A 1 292 ? -29.010 -0.648 29.780 1.00 93.88 292 ASP A O 1
ATOM 2329 N N . ASN A 1 293 ? -27.043 0.399 29.468 1.00 94.44 293 ASN A N 1
ATOM 2330 C CA . ASN A 1 293 ? -26.605 0.440 30.871 1.00 94.44 293 ASN A CA 1
ATOM 2331 C C . ASN A 1 293 ? -25.991 1.814 31.256 1.00 94.44 293 ASN A C 1
ATOM 2333 O O . ASN A 1 293 ? -24.792 1.886 31.530 1.00 94.44 293 ASN A O 1
ATOM 2337 N N . PRO A 1 294 ? -26.761 2.922 31.336 1.00 94.38 294 PRO A N 1
ATOM 2338 C CA . PRO A 1 294 ? -26.177 4.260 31.524 1.00 94.38 294 PRO A CA 1
ATOM 2339 C C . PRO A 1 294 ? -25.355 4.447 32.812 1.00 94.38 294 PRO A C 1
ATOM 2341 O O . PRO A 1 294 ? -24.494 5.320 32.871 1.00 94.38 294 PRO A O 1
ATOM 2344 N N . GLY A 1 295 ? -25.581 3.604 33.828 1.00 95.75 295 GLY A N 1
ATOM 2345 C CA . GLY A 1 295 ? -24.820 3.608 35.084 1.00 95.75 295 GLY A CA 1
ATOM 2346 C C . GLY A 1 295 ? -23.322 3.310 34.926 1.00 95.75 295 GLY A C 1
ATOM 2347 O O . GLY A 1 295 ? -22.547 3.742 35.773 1.00 95.75 295 GLY A O 1
ATOM 2348 N N . LEU A 1 296 ? -22.896 2.679 33.823 1.00 97.25 296 LEU A N 1
ATOM 2349 C CA . LEU A 1 296 ? -21.475 2.439 33.526 1.00 97.25 296 LEU A CA 1
ATOM 2350 C C . LEU A 1 296 ? -20.659 3.744 33.450 1.00 97.25 296 LEU A C 1
ATOM 2352 O O . LEU A 1 296 ? -19.476 3.760 33.777 1.00 97.25 296 LEU A O 1
ATOM 2356 N N . ILE A 1 297 ? -21.292 4.860 33.068 1.00 97.00 297 ILE A N 1
ATOM 2357 C CA . ILE A 1 297 ? -20.650 6.185 33.051 1.00 97.00 297 ILE A CA 1
ATOM 2358 C C . ILE A 1 297 ? -20.380 6.687 34.474 1.00 97.00 297 ILE A C 1
ATOM 2360 O O . ILE A 1 297 ? -19.341 7.295 34.727 1.00 97.00 297 ILE A O 1
ATOM 2364 N N . ASP A 1 298 ? -21.301 6.450 35.408 1.00 96.00 298 ASP A N 1
ATOM 2365 C CA . ASP A 1 298 ? -21.122 6.844 36.808 1.00 96.00 298 ASP A CA 1
ATOM 2366 C C . ASP A 1 298 ? -20.082 5.946 37.505 1.00 96.00 298 ASP A C 1
ATOM 2368 O O . ASP A 1 298 ? -19.311 6.432 38.333 1.00 96.00 298 ASP A O 1
ATOM 2372 N N . GLU A 1 299 ? -19.994 4.668 37.119 1.00 96.81 299 GLU A N 1
ATOM 2373 C CA . GLU A 1 299 ? -18.935 3.740 37.547 1.00 96.81 299 GLU A CA 1
ATOM 2374 C C . GLU A 1 299 ? -17.551 4.187 37.040 1.00 96.81 299 GLU A C 1
ATOM 2376 O O . GLU A 1 299 ? -16.629 4.343 37.843 1.00 96.81 299 GLU A O 1
ATOM 2381 N N . ALA A 1 300 ? -17.418 4.505 35.747 1.00 96.44 300 ALA A N 1
ATOM 2382 C CA . ALA A 1 300 ? -16.182 5.035 35.161 1.00 96.44 300 ALA A CA 1
ATOM 2383 C C . ALA A 1 300 ? -15.729 6.350 35.824 1.00 96.44 300 ALA A C 1
ATOM 2385 O O . ALA A 1 300 ? -14.557 6.504 36.173 1.00 96.44 300 ALA A O 1
ATOM 2386 N N . LYS A 1 301 ? -16.662 7.274 36.089 1.00 95.62 301 LYS A N 1
ATOM 2387 C CA . LYS A 1 301 ? -16.366 8.517 36.820 1.00 95.62 301 LYS A CA 1
ATOM 2388 C C . LYS A 1 301 ? -15.899 8.261 38.245 1.00 95.62 301 LYS A C 1
ATOM 2390 O O . LYS A 1 301 ? -14.957 8.911 38.684 1.00 95.62 301 LYS A O 1
ATOM 2395 N N . ALA A 1 302 ? -16.517 7.326 38.967 1.00 96.12 302 ALA A N 1
ATOM 2396 C CA . ALA A 1 302 ? -16.096 6.990 40.326 1.00 96.12 302 ALA A CA 1
ATOM 2397 C C . ALA A 1 302 ? -14.665 6.420 40.361 1.00 96.12 302 ALA A C 1
ATOM 2399 O O . ALA A 1 302 ? -13.895 6.745 41.268 1.00 96.12 302 ALA A O 1
ATOM 2400 N N . LEU A 1 303 ? -14.284 5.629 39.350 1.00 95.94 303 LEU A N 1
ATOM 2401 C CA . LEU A 1 303 ? -12.905 5.172 39.154 1.00 95.94 303 LEU A CA 1
ATOM 2402 C C . LEU A 1 303 ? -11.963 6.358 38.878 1.00 95.94 303 LEU A C 1
ATOM 2404 O O . LEU A 1 303 ? -10.971 6.528 39.593 1.00 95.94 303 LEU A O 1
ATOM 2408 N N . GLN A 1 304 ? -12.316 7.246 37.948 1.00 94.06 304 GLN A N 1
ATOM 2409 C CA . GLN A 1 304 ? -11.522 8.435 37.614 1.00 94.06 304 GLN A CA 1
ATOM 2410 C C . GLN A 1 304 ? -11.337 9.389 38.810 1.00 94.06 304 GLN A C 1
ATOM 2412 O O . GLN A 1 304 ? -10.224 9.844 39.078 1.00 94.06 304 GLN A O 1
ATOM 2417 N N . GLU A 1 305 ? -12.389 9.626 39.600 1.00 95.06 305 GLU A N 1
ATOM 2418 C CA . GLU A 1 305 ? -12.335 10.396 40.854 1.00 95.06 305 GLU A CA 1
ATOM 2419 C C . GLU A 1 305 ? -11.441 9.740 41.922 1.00 95.06 305 GLU A C 1
ATOM 2421 O O . GLU A 1 305 ? -10.864 10.440 42.758 1.00 95.06 305 GLU A O 1
ATOM 2426 N N . SER A 1 306 ? -11.276 8.412 41.884 1.00 94.62 306 SER A N 1
ATOM 2427 C CA . SER A 1 306 ? -10.338 7.680 42.748 1.00 94.62 306 SER A CA 1
ATOM 2428 C C . SER A 1 306 ? -8.884 7.688 42.244 1.00 94.62 306 SER A C 1
ATOM 2430 O O . SER A 1 306 ? -7.980 7.270 42.971 1.00 94.62 306 SER A O 1
ATOM 2432 N N . GLY A 1 307 ? -8.637 8.223 41.042 1.00 93.75 307 GLY A N 1
ATOM 2433 C CA . GLY A 1 307 ? -7.318 8.306 40.404 1.00 93.75 307 GLY A CA 1
ATOM 2434 C C . GLY A 1 307 ? -7.004 7.172 39.422 1.00 93.75 307 GLY A C 1
ATOM 2435 O O . GLY A 1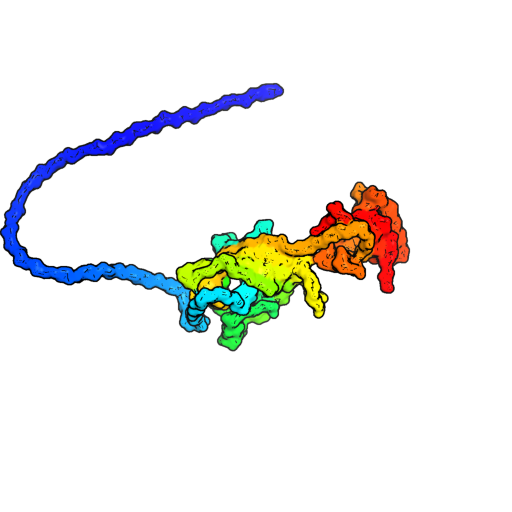 307 ? -5.857 7.060 38.983 1.00 93.75 307 GLY A O 1
ATOM 2436 N N . VAL A 1 308 ? -7.997 6.350 39.075 1.00 93.12 308 VAL A N 1
ATOM 2437 C CA . VAL A 1 308 ? -7.908 5.296 38.056 1.00 93.12 308 VAL A CA 1
ATOM 2438 C C . VAL A 1 308 ? -8.261 5.901 36.697 1.00 93.12 308 VAL A C 1
ATOM 2440 O O . VAL A 1 308 ? -9.415 6.220 36.437 1.00 93.12 308 VAL A O 1
ATOM 2443 N N . TRP A 1 309 ? -7.255 6.083 35.842 1.00 91.56 309 TRP A N 1
ATOM 2444 C CA . TRP A 1 309 ? -7.436 6.647 34.496 1.00 91.56 309 TRP A CA 1
ATOM 2445 C C . TRP A 1 309 ? -7.641 5.580 33.425 1.00 91.56 309 TRP A C 1
ATOM 2447 O O . TRP A 1 309 ? -8.340 5.841 32.457 1.00 91.56 309 TRP A O 1
ATOM 2457 N N . GLN A 1 310 ? -7.085 4.386 33.633 1.00 95.06 310 GLN A N 1
ATOM 2458 C CA . GLN A 1 310 ? -7.250 3.241 32.749 1.00 95.06 310 GLN A CA 1
ATOM 2459 C C . GLN A 1 310 ? -8.335 2.318 33.296 1.00 95.06 310 GLN A C 1
ATOM 2461 O O . GLN A 1 310 ? -8.257 1.895 34.454 1.00 95.06 310 GLN A O 1
ATOM 2466 N N . ILE A 1 311 ? -9.334 2.001 32.477 1.00 95.81 311 ILE A N 1
ATOM 2467 C CA . ILE A 1 311 ? -10.438 1.115 32.858 1.00 95.81 311 ILE A CA 1
ATOM 2468 C C . ILE A 1 311 ? -10.515 -0.106 31.959 1.00 95.81 311 ILE A C 1
ATOM 2470 O O . ILE A 1 311 ? -10.119 -0.072 30.796 1.00 95.81 311 ILE A O 1
ATOM 2474 N N . LYS A 1 312 ? -11.067 -1.175 32.524 1.00 95.69 312 LYS A N 1
ATOM 2475 C CA . LYS A 1 312 ? -11.445 -2.404 31.842 1.00 95.69 312 LYS A CA 1
ATOM 2476 C C . LYS A 1 312 ? -12.942 -2.359 31.561 1.00 95.69 312 LYS A C 1
ATOM 2478 O O . LYS A 1 312 ? -13.738 -2.178 32.480 1.00 95.69 312 LYS A O 1
ATOM 2483 N N . VAL A 1 313 ? -13.334 -2.535 30.306 1.00 95.69 313 VAL A N 1
ATOM 2484 C CA . VAL A 1 313 ? -14.731 -2.508 29.868 1.00 95.69 313 VAL A CA 1
ATOM 2485 C C . VAL A 1 313 ? -15.096 -3.850 29.258 1.00 95.69 313 VAL A C 1
ATOM 2487 O O . VAL A 1 313 ? -14.555 -4.249 28.226 1.00 95.69 313 VAL A O 1
ATOM 2490 N N . GLY A 1 314 ? -16.034 -4.553 29.889 1.00 95.19 314 GLY A N 1
ATOM 2491 C CA . GLY A 1 314 ? -16.621 -5.756 29.316 1.00 95.19 314 GLY A CA 1
ATOM 2492 C C 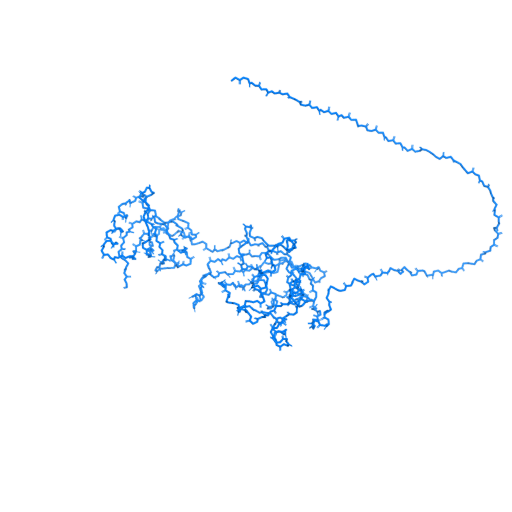. GLY A 1 314 ? -17.583 -5.397 28.186 1.00 95.19 314 GLY A C 1
ATOM 2493 O O . GLY A 1 314 ? -18.442 -4.529 28.357 1.00 95.19 314 GLY A O 1
ATOM 2494 N N . PHE A 1 315 ? -17.503 -6.105 27.062 1.00 93.75 315 PHE A N 1
ATOM 2495 C CA . PHE A 1 315 ? -18.494 -6.063 25.983 1.00 93.75 315 PHE A CA 1
ATOM 2496 C C . PHE A 1 315 ? -18.826 -7.472 25.504 1.00 93.75 315 PHE A C 1
ATOM 2498 O O . PHE A 1 315 ? -18.105 -8.430 25.783 1.00 93.75 315 PHE A O 1
ATOM 2505 N N . LYS A 1 316 ? -19.938 -7.622 24.783 1.00 93.62 316 LYS A N 1
ATOM 2506 C CA . LYS A 1 316 ? -20.288 -8.888 24.136 1.00 93.62 316 LYS A CA 1
ATOM 2507 C C . LYS A 1 316 ? -20.012 -8.796 22.642 1.00 93.62 316 LYS A C 1
ATOM 2509 O O . LYS A 1 316 ? -20.606 -7.951 21.975 1.00 93.62 316 LYS A O 1
ATOM 2514 N N . PHE A 1 317 ? -19.182 -9.688 22.109 1.00 91.38 317 PHE A N 1
ATOM 2515 C CA . PHE A 1 317 ? -18.916 -9.733 20.675 1.00 91.38 317 PHE A CA 1
ATOM 2516 C C . PHE A 1 317 ? -19.988 -10.568 19.962 1.00 91.38 317 PHE A C 1
ATOM 2518 O O . PHE A 1 317 ? -19.830 -11.761 19.705 1.00 91.38 317 PHE A O 1
ATOM 2525 N N . ASP A 1 318 ? -21.144 -9.952 19.711 1.00 90.06 318 ASP A N 1
ATOM 2526 C CA . ASP A 1 318 ? -22.198 -10.528 18.874 1.00 90.06 318 ASP A CA 1
ATOM 2527 C C . ASP A 1 318 ? -22.276 -9.862 17.493 1.00 90.06 318 ASP A C 1
ATOM 2529 O O . ASP A 1 318 ? -21.611 -8.867 17.224 1.00 90.06 318 ASP A O 1
ATOM 2533 N N . SER A 1 319 ? -23.093 -10.427 16.600 1.00 87.31 319 SER A N 1
ATOM 2534 C CA . SER A 1 319 ? -23.178 -10.037 15.186 1.00 87.31 319 SER A CA 1
ATOM 2535 C C . SER A 1 319 ? -23.715 -8.619 14.924 1.00 87.31 319 SER A C 1
ATOM 2537 O O . SER A 1 319 ? -23.987 -8.281 13.772 1.00 87.31 319 SER A O 1
ATOM 2539 N N . SER A 1 320 ? -23.975 -7.820 15.964 1.00 85.00 320 SER A N 1
ATOM 2540 C CA . SER A 1 320 ? -24.266 -6.387 15.838 1.00 85.00 320 SER A CA 1
ATOM 2541 C C . SER A 1 320 ? -23.020 -5.502 15.946 1.00 85.00 320 SER A C 1
ATOM 2543 O O . SER A 1 320 ? -23.052 -4.360 15.485 1.00 85.00 320 SER A O 1
ATOM 2545 N N . VAL A 1 321 ? -21.930 -6.027 16.512 1.00 84.25 321 VAL A N 1
ATOM 2546 C CA . VAL A 1 321 ? -20.637 -5.350 16.632 1.00 84.25 321 VAL A CA 1
ATOM 2547 C C . VAL A 1 321 ? -19.868 -5.497 15.318 1.00 84.25 321 VAL A C 1
ATOM 2549 O O . VAL A 1 321 ? -19.856 -6.568 14.712 1.00 84.25 321 VAL A O 1
ATOM 2552 N N . LYS A 1 322 ? -19.240 -4.410 14.866 1.00 82.50 322 LYS A N 1
ATOM 2553 C CA . LYS A 1 322 ? -18.373 -4.395 13.682 1.00 82.50 322 LYS A CA 1
ATOM 2554 C C . LYS A 1 322 ? -16.904 -4.411 14.092 1.00 82.50 322 LYS A C 1
ATOM 2556 O O . LYS A 1 322 ? -16.577 -3.957 15.184 1.00 82.50 322 LYS A O 1
ATOM 2561 N N . VAL A 1 323 ? -16.062 -4.887 13.179 1.00 77.50 323 VAL A N 1
ATOM 2562 C CA . VAL A 1 323 ? -14.603 -4.768 13.248 1.00 77.50 323 VAL A CA 1
ATOM 2563 C C . VAL A 1 323 ? -14.085 -3.932 12.062 1.00 77.50 323 VAL A C 1
ATOM 2565 O O . VAL A 1 323 ? -14.660 -4.067 10.976 1.00 77.50 323 VAL A O 1
ATOM 2568 N N . PRO A 1 324 ? -13.047 -3.088 12.243 1.00 78.19 324 PRO A N 1
ATOM 2569 C CA . PRO A 1 324 ? -12.429 -2.735 13.527 1.00 78.19 324 PRO A CA 1
ATOM 2570 C C . PRO A 1 324 ? -13.437 -2.091 14.496 1.00 78.19 324 PRO A C 1
ATOM 2572 O O . PRO A 1 324 ? -14.487 -1.572 14.103 1.00 78.19 324 PRO A O 1
ATOM 2575 N N . PHE A 1 325 ? -13.176 -2.241 15.789 1.00 84.94 325 PHE A N 1
ATOM 2576 C CA . PHE A 1 325 ? -14.068 -1.843 16.867 1.00 84.94 325 PHE A CA 1
ATOM 2577 C C . PHE A 1 325 ? -14.025 -0.317 17.053 1.00 84.94 325 PHE A C 1
ATOM 2579 O O . PHE A 1 325 ? -13.304 0.200 17.896 1.00 84.94 325 PHE A O 1
ATOM 2586 N N . GLU A 1 326 ? -14.836 0.422 16.294 1.00 88.12 326 GLU A N 1
ATOM 2587 C CA . GLU A 1 326 ? -15.059 1.864 16.526 1.00 88.12 326 GLU A CA 1
ATOM 2588 C C . GLU A 1 326 ? -16.003 2.118 17.717 1.00 88.12 326 GLU A C 1
ATOM 2590 O O . GLU A 1 326 ? -15.917 3.123 18.430 1.00 88.12 326 GLU A O 1
ATOM 2595 N N . THR A 1 327 ? -16.985 1.229 17.905 1.00 92.19 327 THR A N 1
ATOM 2596 C CA . THR A 1 327 ? -18.009 1.337 18.950 1.00 92.19 327 THR A CA 1
ATOM 2597 C C . THR A 1 327 ? -18.456 -0.041 19.426 1.00 92.19 327 THR A C 1
ATOM 2599 O O . THR A 1 327 ? -18.870 -0.879 18.623 1.00 92.19 327 THR A O 1
ATOM 2602 N N . ILE A 1 328 ? -18.442 -0.255 20.742 1.00 93.44 328 ILE A N 1
ATOM 2603 C CA . ILE A 1 328 ? -18.887 -1.496 21.395 1.00 93.44 328 ILE A CA 1
ATOM 2604 C C . ILE A 1 328 ? -19.916 -1.206 22.487 1.00 93.44 328 ILE A C 1
ATOM 2606 O O . ILE A 1 328 ? -19.891 -0.146 23.107 1.00 93.44 328 ILE A O 1
ATOM 2610 N N . LYS A 1 329 ? -20.817 -2.155 22.761 1.00 95.44 329 LYS A N 1
ATOM 2611 C CA . LYS A 1 329 ? -21.805 -2.022 23.843 1.00 95.44 329 LYS A CA 1
ATOM 2612 C C . LYS A 1 329 ? -21.243 -2.481 25.184 1.00 95.44 329 LYS A C 1
ATOM 2614 O O . LYS A 1 329 ? -20.953 -3.666 25.358 1.00 95.44 329 LYS A O 1
ATOM 2619 N N . GLY A 1 330 ? -21.140 -1.550 26.130 1.00 95.69 330 GLY A N 1
ATOM 2620 C CA . GLY A 1 330 ? -20.634 -1.810 27.476 1.00 95.69 330 GLY A CA 1
ATOM 2621 C C . GLY A 1 330 ? -21.591 -2.663 28.317 1.00 95.69 330 GLY A C 1
ATOM 2622 O O . GLY A 1 330 ? -22.802 -2.415 28.367 1.00 95.69 330 GLY A O 1
ATOM 2623 N N . ILE A 1 331 ? -21.039 -3.658 29.015 1.00 96.75 331 ILE A N 1
ATOM 2624 C CA . ILE A 1 331 ? -21.759 -4.505 29.983 1.00 96.75 331 ILE A CA 1
ATOM 2625 C C . ILE A 1 331 ? -21.140 -4.515 31.391 1.00 96.75 331 ILE A C 1
ATOM 2627 O O . ILE A 1 331 ? -21.850 -4.852 32.337 1.00 96.75 331 ILE A O 1
ATOM 2631 N N . SER A 1 332 ? -19.871 -4.127 31.549 1.00 97.06 332 SER A N 1
ATOM 2632 C CA . SER A 1 332 ? -19.241 -3.823 32.844 1.00 97.06 332 SER A CA 1
ATOM 2633 C C . SER A 1 332 ? -18.166 -2.747 32.687 1.00 97.06 332 SER A C 1
ATOM 2635 O O . SER A 1 332 ? -17.613 -2.589 31.598 1.00 97.06 332 SER A O 1
ATOM 2637 N N . VAL A 1 333 ? -17.881 -2.018 33.769 1.00 97.06 333 VAL A N 1
ATOM 2638 C CA . VAL A 1 333 ? -16.735 -1.109 33.906 1.00 97.06 333 VAL A CA 1
ATOM 2639 C C . VAL A 1 333 ? -16.008 -1.452 35.205 1.00 97.06 333 VAL A C 1
ATOM 2641 O O . VAL A 1 333 ? -16.613 -1.511 36.275 1.00 97.06 333 VAL A O 1
ATOM 2644 N N . GLU A 1 334 ? -14.707 -1.696 35.109 1.00 95.94 334 GLU A N 1
ATOM 2645 C CA . GLU A 1 334 ? -13.850 -2.188 36.189 1.00 95.94 334 GLU A CA 1
ATOM 2646 C C . GLU A 1 334 ? -12.508 -1.423 36.188 1.00 95.94 334 GLU A C 1
ATOM 2648 O O . GLU A 1 334 ? -12.103 -0.849 35.174 1.00 95.94 334 GLU A O 1
ATOM 2653 N N . GLU A 1 335 ? -11.800 -1.393 37.323 1.00 94.44 335 GLU A N 1
ATOM 2654 C CA . GLU A 1 335 ? -10.402 -0.929 37.358 1.00 94.44 335 GLU A CA 1
ATOM 2655 C C . GLU A 1 335 ? -9.542 -1.879 36.508 1.00 94.44 335 GLU A C 1
ATOM 2657 O O . GLU A 1 335 ? -9.711 -3.097 36.576 1.00 94.44 335 GLU A O 1
ATOM 2662 N N . ALA A 1 336 ? -8.634 -1.339 35.690 1.00 88.62 336 ALA A N 1
ATOM 2663 C CA . ALA A 1 336 ? -7.704 -2.168 34.932 1.00 88.62 336 ALA A CA 1
ATOM 2664 C C . ALA A 1 336 ? -6.676 -2.831 35.870 1.00 88.62 336 ALA A C 1
ATOM 2666 O O . ALA A 1 336 ? -5.906 -2.144 36.549 1.00 88.62 336 ALA A O 1
ATOM 2667 N N . ASP A 1 337 ? -6.653 -4.168 35.892 1.00 77.69 337 ASP A N 1
ATOM 2668 C CA . ASP A 1 337 ? -5.622 -4.949 36.583 1.00 77.69 337 ASP A CA 1
ATOM 2669 C C . ASP A 1 337 ? -4.232 -4.634 35.987 1.00 77.69 337 ASP A C 1
ATOM 2671 O O . ASP A 1 337 ? -4.032 -4.756 34.779 1.00 77.69 337 ASP A O 1
ATOM 2675 N N . ARG A 1 338 ? -3.275 -4.233 36.839 1.00 55.19 338 ARG A N 1
ATOM 2676 C CA . ARG A 1 338 ? -1.886 -3.888 36.464 1.00 55.19 338 ARG A CA 1
ATOM 2677 C C . ARG A 1 338 ? -0.909 -5.061 36.522 1.00 55.19 338 ARG A C 1
ATOM 2679 O O . ARG A 1 338 ? -1.023 -5.871 37.471 1.00 55.19 338 ARG A O 1
#

Organism: NCBI:txid46206

Solvent-accessible surface area (backbone atoms only — not comparable to full-atom values): 20347 Å² total; per-residue (Å²): 134,82,88,88,79,89,79,88,85,86,86,87,82,83,88,85,88,89,81,89,82,89,83,88,86,84,89,88,86,86,81,89,87,90,88,79,91,80,81,90,82,83,80,84,79,74,80,77,74,81,72,80,70,95,62,66,41,72,84,74,72,52,68,70,53,84,83,53,98,63,92,77,88,44,68,36,33,48,45,54,48,33,61,68,64,56,66,88,43,99,85,35,54,50,53,38,90,50,51,90,78,38,89,57,48,66,62,50,45,42,48,60,61,53,19,17,71,82,52,76,38,69,63,60,52,55,42,38,77,73,41,88,27,42,43,48,35,66,56,50,32,50,53,52,21,17,50,30,72,46,87,56,91,64,95,61,56,47,61,40,80,72,39,40,82,66,84,52,49,58,43,72,82,48,72,46,83,76,40,80,50,78,88,49,60,54,36,33,33,39,35,36,36,38,32,34,75,66,93,73,71,90,58,93,69,86,54,62,38,27,28,45,30,40,37,36,32,32,68,34,39,71,17,71,26,75,21,28,16,43,43,35,39,42,55,41,85,59,48,80,69,82,76,59,79,63,47,77,50,51,41,34,24,34,69,68,52,72,42,80,91,73,30,32,42,34,27,35,66,40,36,39,89,50,86,93,39,33,48,76,39,40,52,69,48,32,35,34,42,17,71,92,40,58,62,46,57,59,50,48,47,54,39,42,77,72,69,44,52,45,34,27,34,31,27,62,41,32,88,85,56,59,76,63,34,57,53,45,54,46,76,44,61,43,80,50,88,128

Radius of gyration: 33.4 Å; Cα contacts (8 Å, |Δi|>4): 570; chains: 1; bounding box: 80×49×125 Å

pLDDT: mean 81.07, std 22.74, range [24.95, 98.62]

Mean predicted aligned error: 13.74 Å